Protein AF-A0A3B8VE23-F1 (afdb_monomer)

Sequence (200 aa):
SVEIATYDIPEVCICFNDKLYRANRATKMSIGDFDAFASPNLRPLAEIGLSIDVAEHVLKHKNKWDFHSTFNENIFILKLFPGLNPSHLQYLIDSPIQAILVEGFGAGNFPIKESYSIEHFFRSCIEKDKIVTMCSQAPFDAIDLGKYESGRLALDIGIISSKEMTVEASATKLMYLLSAHDNTQTVKDLYQTNLCGEIN

Mean predicted aligned error: 3.49 Å

pLDDT: mean 95.62, std 3.88, range [72.06, 98.81]

Radius of gyration: 18.5 Å; Cα contacts (8 Å, |Δi|>4): 343; chains: 1; bounding box: 45×28×56 Å

Nearest PDB structures (foldseek):
  2ocd-assembly1_D  TM=9.141E-01  e=1.286E-16  Vibrio cholerae
  1zq1-assembly1_B  TM=9.294E-01  e=7.184E-16  Pyrococcus abyssi
  6nxc-assembly1_B  TM=9.136E-01  e=5.568E-16  Escherichia coli K-12
  2p2n-assembly1_D  TM=9.269E-01  e=9.269E-16  Escherichia coli
  2him-assembly1_C  TM=9.214E-01  e=2.918E-15  Escherichia coli

Solvent-accessible surface area (backbone atoms only — not comparable to full-atom values): 11610 Å² total; per-residue (Å²): 104,77,70,68,68,72,49,98,65,77,63,71,64,43,72,56,76,53,31,30,31,52,40,47,45,47,48,79,78,42,96,80,53,76,75,18,63,45,38,69,76,47,80,59,40,25,43,57,66,101,58,73,51,70,40,89,84,57,67,75,79,69,98,68,89,84,86,82,91,67,65,37,79,43,58,44,79,45,73,68,59,94,84,56,58,48,76,78,49,52,67,56,57,80,39,84,48,45,33,37,43,30,30,20,49,64,47,32,35,63,57,77,56,79,90,47,29,41,56,65,62,53,46,50,27,42,76,63,67,29,47,43,33,36,26,38,70,51,77,58,66,58,40,44,37,78,78,43,72,50,11,40,51,36,49,75,62,62,41,41,67,46,38,49,34,40,71,67,35,49,52,53,49,48,19,39,38,59,54,76,43,90,50,64,66,60,39,58,54,54,67,68,47,69,87,84,72,42,47,136

Foldseek 3Di:
DVVVVPDPQPADWDDFLQFIARPQQKDQPDPDDSPRIDRAEDDTQWGHDPDIRGDPPRDDDDPDDDDDDFWAPLEEEAEDDPPPQLVVCVVNLPDSRQEYEYAAADLQADDCDDRRHNLVVLLSNVVSNHAYETAHPDLHFFRDLPPDPRSVSCVVSPYHGLTNTDPVSLVRLLGRLVVVDPDSVSSRVVSPDDDRNRHD

Secondary structure (DSSP, 8-state):
-TTGGGS---S-EEEETTEEEEGGG-EE--SSSTT-EE-TTS--SEEESSSEEE-TTPPPPPS-----------EEEEE--TT--GGGGHHHHHSS--EEEEEEBTTTB---SGGG--HHHHHHHHHTT-EEEEEESSSSS---TTSSHHHHHHHHHTPEE-TT--HHHHHHHHHHHHHH-S-HHHHHHHHTS-SSSS--

Structure (mmCIF, N/CA/C/O backbone):
data_AF-A0A3B8VE23-F1
#
_entry.id   AF-A0A3B8VE23-F1
#
loop_
_atom_site.group_PDB
_atom_site.id
_atom_site.type_symbol
_atom_site.label_atom_id
_atom_site.label_alt_id
_atom_site.label_comp_id
_atom_site.label_asym_id
_atom_site.label_entity_id
_atom_site.label_seq_id
_atom_site.pdbx_PDB_ins_code
_atom_site.Cartn_x
_atom_site.Cartn_y
_atom_site.Cartn_z
_atom_site.occupancy
_atom_site.B_iso_or_equiv
_atom_site.auth_seq_id
_atom_site.auth_comp_id
_atom_site.auth_asym_id
_atom_site.auth_atom_id
_atom_site.pdbx_PDB_model_num
ATOM 1 N N . SER A 1 1 ? 15.207 5.046 -21.327 1.00 72.06 1 SER A N 1
ATOM 2 C CA . SER A 1 1 ? 13.745 4.816 -21.376 1.00 72.06 1 SER A CA 1
ATOM 3 C C . SER A 1 1 ? 13.231 4.466 -22.773 1.00 72.06 1 SER A C 1
ATOM 5 O O . SER A 1 1 ? 12.428 3.553 -22.864 1.00 72.06 1 SER A O 1
ATOM 7 N N . VAL A 1 2 ? 13.656 5.137 -23.856 1.00 84.69 2 VAL A N 1
ATOM 8 C CA . VAL A 1 2 ? 13.115 4.865 -25.211 1.00 84.69 2 VAL A CA 1
ATOM 9 C C . VAL A 1 2 ? 13.395 3.436 -25.690 1.00 84.69 2 VAL A C 1
ATOM 11 O O . VAL A 1 2 ? 12.484 2.786 -26.181 1.00 84.69 2 VAL A O 1
ATOM 14 N N . GLU A 1 3 ? 14.612 2.922 -25.496 1.00 89.88 3 GLU A N 1
ATOM 15 C CA . GLU A 1 3 ? 14.958 1.553 -25.906 1.00 89.88 3 GLU A CA 1
ATOM 16 C C . GLU A 1 3 ? 14.174 0.491 -25.123 1.00 89.88 3 GLU A C 1
ATOM 18 O O . GLU A 1 3 ? 13.519 -0.352 -25.727 1.00 89.88 3 GLU A O 1
ATOM 23 N N . ILE A 1 4 ? 14.155 0.571 -23.786 1.00 91.25 4 ILE A N 1
ATOM 24 C CA . ILE A 1 4 ? 13.424 -0.392 -22.945 1.00 91.25 4 ILE A CA 1
ATOM 25 C C . ILE A 1 4 ? 11.912 -0.404 -23.231 1.00 91.25 4 ILE A C 1
ATOM 27 O O . ILE A 1 4 ? 11.279 -1.443 -23.104 1.00 91.25 4 ILE A O 1
ATOM 31 N N . ALA A 1 5 ? 11.330 0.709 -23.693 1.00 92.19 5 ALA A N 1
ATOM 32 C CA . ALA A 1 5 ? 9.921 0.768 -24.093 1.00 92.19 5 ALA A CA 1
ATOM 33 C C . ALA A 1 5 ? 9.601 -0.050 -25.362 1.00 92.19 5 ALA A C 1
ATOM 35 O O . ALA A 1 5 ? 8.430 -0.259 -25.667 1.00 92.19 5 ALA A O 1
ATOM 36 N N . THR A 1 6 ? 10.618 -0.500 -26.106 1.00 92.94 6 THR A N 1
ATOM 37 C CA . THR A 1 6 ? 10.450 -1.397 -27.264 1.00 92.94 6 THR A CA 1
ATOM 38 C C . THR A 1 6 ? 10.440 -2.880 -26.884 1.00 92.94 6 THR A C 1
ATOM 40 O O . THR A 1 6 ? 10.115 -3.717 -27.724 1.00 92.94 6 THR A O 1
ATOM 43 N N . TYR A 1 7 ? 10.775 -3.212 -25.632 1.00 93.25 7 TYR A N 1
ATOM 44 C CA . TYR A 1 7 ? 10.725 -4.577 -25.115 1.00 93.25 7 TYR A CA 1
ATOM 45 C C . TYR A 1 7 ? 9.291 -4.955 -24.744 1.00 93.25 7 TYR A C 1
ATOM 47 O O . TYR A 1 7 ? 8.481 -4.108 -24.368 1.00 93.25 7 TYR A O 1
ATOM 55 N N . ASP A 1 8 ? 8.990 -6.252 -24.808 1.00 92.94 8 ASP A N 1
ATOM 56 C CA . ASP A 1 8 ? 7.662 -6.790 -24.511 1.00 92.94 8 ASP A CA 1
ATOM 57 C C . ASP A 1 8 ? 7.409 -6.899 -22.993 1.00 92.94 8 ASP A C 1
ATOM 59 O O . ASP A 1 8 ? 7.325 -7.988 -22.428 1.00 92.94 8 ASP A O 1
ATOM 63 N N . ILE A 1 9 ? 7.352 -5.748 -22.313 1.00 95.88 9 ILE A N 1
ATOM 64 C CA . ILE A 1 9 ? 7.100 -5.628 -20.869 1.00 95.88 9 ILE A CA 1
ATOM 65 C C . ILE A 1 9 ? 5.717 -4.983 -20.672 1.00 95.88 9 ILE A C 1
ATOM 67 O O . ILE A 1 9 ? 5.603 -3.755 -20.708 1.00 95.88 9 ILE A O 1
ATOM 71 N N . PRO A 1 10 ? 4.644 -5.773 -20.466 1.00 95.00 10 PRO A N 1
ATOM 72 C CA . PRO A 1 10 ? 3.267 -5.275 -20.432 1.00 95.00 10 PRO A CA 1
ATOM 73 C C . PRO A 1 10 ? 2.876 -4.710 -19.059 1.00 95.00 10 PRO A C 1
ATOM 75 O O . PRO A 1 10 ? 1.847 -5.069 -18.483 1.00 95.00 10 PRO A O 1
ATOM 78 N N . GLU A 1 11 ? 3.710 -3.830 -18.509 1.00 96.00 11 GLU A N 1
ATOM 79 C CA . GLU A 1 11 ? 3.565 -3.294 -17.158 1.00 96.00 11 GLU A CA 1
ATOM 80 C C . GLU A 1 11 ? 3.813 -1.786 -17.095 1.00 96.00 11 GLU A C 1
ATOM 82 O O . GLU A 1 11 ? 4.605 -1.225 -17.852 1.00 96.00 11 GLU A O 1
ATOM 87 N N . VAL A 1 12 ? 3.194 -1.125 -16.114 1.00 96.75 12 VAL A N 1
ATOM 88 C CA . VAL A 1 12 ? 3.578 0.243 -15.753 1.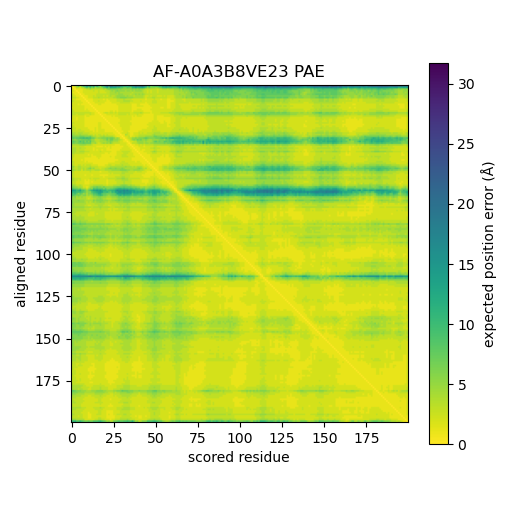00 96.75 12 VAL A CA 1
ATOM 89 C C . VAL A 1 12 ? 4.882 0.179 -14.964 1.00 96.75 12 VAL A C 1
ATOM 91 O O . VAL A 1 12 ? 4.950 -0.436 -13.896 1.00 96.75 12 VAL A O 1
ATOM 94 N N . CYS A 1 13 ? 5.916 0.827 -15.492 1.00 97.81 13 CYS A N 1
ATOM 95 C CA . CYS A 1 13 ? 7.267 0.749 -14.955 1.00 97.81 13 CYS A CA 1
ATOM 96 C C . CYS A 1 13 ? 7.844 2.130 -14.639 1.00 97.81 13 CYS A C 1
ATOM 98 O O . CYS A 1 13 ? 7.494 3.130 -15.266 1.00 97.81 13 CYS A O 1
ATOM 100 N N . ILE A 1 14 ? 8.796 2.162 -13.709 1.00 97.75 14 ILE A N 1
ATOM 101 C CA . ILE A 1 14 ? 9.671 3.311 -13.463 1.00 97.75 14 ILE A CA 1
ATOM 102 C C . ILE A 1 14 ? 11.070 2.937 -13.951 1.00 97.75 14 ILE A C 1
ATOM 104 O O . ILE A 1 14 ? 11.682 2.008 -13.433 1.00 97.75 14 ILE A O 1
ATOM 108 N N . CYS A 1 15 ? 11.575 3.651 -14.958 1.00 96.88 15 CYS A N 1
ATOM 109 C CA . CYS A 1 15 ? 12.947 3.508 -15.445 1.00 96.88 15 CYS A CA 1
ATOM 110 C C . CYS A 1 15 ? 13.811 4.601 -14.810 1.00 96.88 15 CYS A C 1
ATOM 112 O O . CYS A 1 15 ? 13.580 5.785 -15.066 1.00 96.88 15 CYS A O 1
ATOM 114 N N . PHE A 1 16 ? 14.776 4.215 -13.978 1.00 95.88 16 PHE A N 1
ATOM 115 C CA . PHE A 1 16 ? 15.653 5.149 -13.275 1.00 95.88 16 PHE A CA 1
ATOM 116 C C . PHE A 1 16 ? 16.998 4.491 -12.967 1.00 95.88 16 PHE A C 1
ATOM 118 O O . PHE A 1 16 ? 17.013 3.352 -12.511 1.00 95.88 16 PHE A O 1
ATOM 125 N N . ASN A 1 17 ? 18.100 5.216 -13.192 1.00 94.00 17 ASN A N 1
ATOM 126 C CA . ASN A 1 17 ? 19.465 4.791 -12.852 1.00 94.00 17 ASN A CA 1
ATOM 127 C C . ASN A 1 17 ? 19.781 3.343 -13.261 1.00 94.00 17 ASN A C 1
ATOM 129 O O . ASN A 1 17 ? 20.004 2.479 -12.416 1.00 94.00 17 ASN A O 1
ATOM 133 N N . ASP A 1 18 ? 19.710 3.086 -14.568 1.00 95.12 18 ASP A N 1
ATOM 134 C CA . ASP A 1 18 ? 20.022 1.793 -15.189 1.00 95.12 18 ASP A CA 1
ATOM 135 C C . ASP A 1 18 ? 19.159 0.608 -14.723 1.00 95.12 18 ASP A C 1
ATOM 137 O O . ASP A 1 18 ? 19.462 -0.549 -14.997 1.00 95.12 18 ASP A O 1
ATOM 141 N N . LYS A 1 19 ? 18.031 0.877 -14.059 1.00 96.69 19 LYS A N 1
ATOM 142 C CA . LYS A 1 19 ? 17.080 -0.141 -13.605 1.00 96.69 19 LYS A CA 1
ATOM 143 C C . LYS A 1 19 ? 15.674 0.169 -14.103 1.00 96.69 19 LYS A C 1
ATOM 145 O O . LYS A 1 19 ? 15.266 1.329 -14.239 1.00 96.69 19 LYS A O 1
ATOM 150 N N . LEU A 1 20 ? 14.912 -0.887 -14.354 1.00 97.88 20 LEU A N 1
ATOM 151 C CA . LEU A 1 20 ? 13.476 -0.832 -14.599 1.00 97.88 20 LEU A CA 1
ATOM 152 C C . LEU A 1 20 ? 12.754 -1.467 -13.413 1.00 97.88 20 LEU A C 1
ATOM 154 O O . LEU A 1 20 ? 12.930 -2.649 -13.137 1.00 97.88 20 LEU A O 1
ATOM 158 N N . TYR A 1 21 ? 11.922 -0.705 -12.718 1.00 98.25 21 TYR A N 1
ATOM 159 C CA . TYR A 1 21 ? 11.148 -1.177 -11.574 1.00 98.25 21 TYR A CA 1
ATOM 160 C C . TYR A 1 21 ? 9.677 -1.343 -11.940 1.00 98.25 21 TYR A C 1
ATOM 162 O O . TYR A 1 21 ? 9.121 -0.512 -12.663 1.00 98.25 21 TYR A O 1
ATOM 170 N N . ARG A 1 22 ? 9.016 -2.357 -11.368 1.00 98.44 22 ARG A N 1
ATOM 171 C CA . ARG A 1 22 ? 7.550 -2.418 -11.347 1.00 98.44 22 ARG A CA 1
ATOM 172 C C . ARG A 1 22 ? 7.035 -1.217 -10.551 1.00 98.44 22 ARG A C 1
ATOM 174 O O . ARG A 1 22 ? 7.399 -1.059 -9.387 1.00 98.44 22 ARG A O 1
ATOM 181 N N . ALA A 1 23 ? 6.209 -0.367 -11.160 1.00 98.31 23 ALA A N 1
ATOM 182 C CA . ALA A 1 23 ? 5.883 0.936 -10.574 1.00 98.31 23 ALA A CA 1
ATOM 183 C C . ALA A 1 23 ? 5.194 0.826 -9.202 1.00 98.31 23 ALA A C 1
ATOM 185 O O . ALA A 1 23 ? 5.558 1.547 -8.281 1.00 98.31 23 ALA A O 1
ATOM 186 N N . ASN A 1 24 ? 4.272 -0.128 -9.030 1.00 98.44 24 ASN A N 1
ATOM 187 C CA . ASN A 1 24 ? 3.564 -0.371 -7.762 1.00 98.44 24 ASN A CA 1
ATOM 188 C C . ASN A 1 24 ? 4.396 -1.128 -6.700 1.00 98.44 24 ASN A C 1
ATOM 190 O O . ASN A 1 24 ? 3.854 -1.588 -5.699 1.00 98.44 24 ASN A O 1
ATOM 194 N N . ARG A 1 25 ? 5.704 -1.283 -6.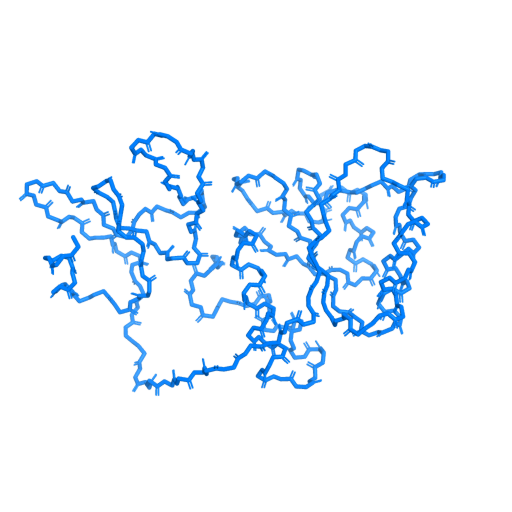916 1.00 98.38 25 ARG A N 1
ATOM 195 C CA . ARG A 1 25 ? 6.665 -1.801 -5.929 1.00 98.38 25 ARG A CA 1
ATOM 196 C C . ARG A 1 25 ? 7.771 -0.801 -5.613 1.00 98.38 25 ARG A C 1
ATOM 198 O O . ARG A 1 25 ? 8.595 -1.068 -4.743 1.00 98.38 25 ARG A O 1
ATOM 205 N N . ALA A 1 26 ? 7.802 0.322 -6.326 1.00 98.00 26 ALA A N 1
ATOM 206 C CA . ALA A 1 26 ? 8.867 1.298 -6.246 1.00 98.00 26 ALA A CA 1
ATOM 207 C C . ALA A 1 26 ? 8.492 2.480 -5.345 1.00 98.00 26 ALA A C 1
ATOM 209 O O . ALA A 1 26 ? 7.355 2.945 -5.340 1.00 98.00 26 ALA A O 1
ATOM 210 N N . THR A 1 27 ? 9.482 3.005 -4.632 1.00 97.56 27 THR A N 1
ATOM 211 C CA . THR A 1 27 ? 9.375 4.223 -3.823 1.00 97.56 27 THR A CA 1
ATOM 212 C C . THR A 1 27 ? 10.647 5.058 -3.970 1.00 97.56 27 THR A C 1
ATOM 214 O O . THR A 1 27 ? 11.718 4.538 -4.306 1.00 97.56 27 THR A O 1
ATOM 217 N N . LYS A 1 28 ? 10.536 6.371 -3.756 1.00 96.75 28 LYS A N 1
ATOM 218 C CA . LYS A 1 28 ? 11.680 7.283 -3.798 1.00 96.75 28 LYS A CA 1
ATOM 219 C C . LYS A 1 28 ? 12.362 7.310 -2.428 1.00 96.75 28 LYS A C 1
ATOM 221 O O . LYS A 1 28 ? 11.820 7.853 -1.473 1.00 96.75 28 LYS A O 1
ATOM 226 N N . MET A 1 29 ? 13.568 6.760 -2.362 1.00 95.31 29 MET A N 1
ATOM 227 C CA . MET A 1 29 ? 14.368 6.610 -1.143 1.00 95.31 29 MET A CA 1
ATOM 228 C C . MET A 1 29 ? 15.373 7.743 -0.916 1.00 95.31 29 MET A C 1
ATOM 230 O O . MET A 1 29 ? 15.779 7.968 0.221 1.00 95.31 29 MET A O 1
ATOM 234 N N . SER A 1 30 ? 15.780 8.463 -1.966 1.00 94.50 30 SER A N 1
ATOM 235 C CA . SER A 1 30 ? 16.731 9.575 -1.848 1.00 94.50 30 SER A CA 1
ATOM 236 C C . SER A 1 30 ? 16.273 10.804 -2.626 1.00 94.50 30 SER A C 1
ATOM 238 O O . SER A 1 30 ? 15.654 10.710 -3.688 1.00 94.50 30 SER A O 1
ATOM 240 N N . ILE A 1 31 ? 16.572 11.987 -2.081 1.00 91.75 31 ILE A N 1
ATOM 241 C CA . ILE A 1 31 ? 16.278 13.279 -2.716 1.00 91.75 31 ILE A CA 1
ATOM 242 C C . ILE A 1 31 ? 17.394 13.755 -3.653 1.00 91.75 31 ILE A C 1
ATOM 244 O O . ILE A 1 31 ? 17.134 14.639 -4.468 1.00 91.75 31 ILE A O 1
ATOM 248 N N . GLY A 1 32 ? 18.604 13.195 -3.540 1.00 86.69 32 GLY A N 1
ATOM 249 C CA . GLY A 1 32 ? 19.795 13.690 -4.240 1.00 86.69 32 GLY A CA 1
ATOM 250 C C . GLY A 1 32 ? 20.686 12.623 -4.874 1.00 86.69 32 GLY A C 1
ATOM 251 O O . GLY A 1 32 ? 21.500 12.973 -5.725 1.00 86.69 32 GLY A O 1
ATOM 252 N N . ASP A 1 33 ? 20.536 11.349 -4.508 1.00 91.00 33 ASP A N 1
ATOM 253 C CA . ASP A 1 33 ? 21.367 10.285 -5.077 1.00 91.00 33 ASP A CA 1
ATOM 254 C C . ASP A 1 33 ? 20.883 9.865 -6.464 1.00 91.00 33 ASP A C 1
ATOM 256 O O . ASP A 1 33 ? 19.692 9.910 -6.773 1.00 91.00 33 ASP A O 1
ATOM 260 N N . PHE A 1 34 ? 21.811 9.380 -7.289 1.00 86.00 34 PHE A N 1
ATOM 261 C CA . PHE A 1 34 ? 21.460 8.773 -8.570 1.00 86.00 34 PHE A CA 1
ATOM 262 C C . PHE A 1 34 ? 20.614 7.506 -8.386 1.00 86.00 34 PHE A C 1
ATOM 264 O O . PHE A 1 34 ? 19.721 7.273 -9.186 1.00 86.00 34 PHE A O 1
ATOM 271 N N . ASP A 1 35 ? 20.781 6.746 -7.297 1.00 88.88 35 ASP A N 1
ATOM 272 C CA . ASP A 1 35 ? 19.908 5.607 -6.958 1.00 88.88 35 ASP A CA 1
ATOM 273 C C . ASP A 1 35 ? 18.692 6.063 -6.122 1.00 88.88 35 ASP A C 1
ATOM 275 O O . ASP A 1 35 ? 18.429 5.573 -5.026 1.00 88.88 35 ASP A O 1
ATOM 279 N N . ALA A 1 36 ? 17.965 7.075 -6.616 1.00 94.00 36 ALA A N 1
ATOM 280 C CA . ALA A 1 36 ? 16.877 7.719 -5.872 1.00 94.00 36 ALA A CA 1
ATOM 281 C C . ALA A 1 36 ? 15.640 6.838 -5.674 1.00 94.00 36 ALA A C 1
ATOM 283 O O . ALA A 1 36 ? 14.882 7.077 -4.736 1.00 94.00 36 ALA A O 1
ATOM 284 N N . PHE A 1 37 ? 15.404 5.865 -6.553 1.00 96.94 37 PHE A N 1
ATOM 285 C CA . PHE A 1 37 ? 14.270 4.946 -6.475 1.00 96.94 37 PHE A CA 1
ATOM 286 C C . PHE A 1 37 ? 14.744 3.550 -6.094 1.00 96.94 37 PHE A C 1
ATOM 288 O O . PHE A 1 37 ? 15.735 3.065 -6.635 1.00 96.94 37 PHE A O 1
ATOM 295 N N . ALA A 1 38 ? 13.990 2.891 -5.219 1.00 96.25 38 ALA A N 1
ATOM 296 C CA . ALA A 1 38 ? 14.199 1.499 -4.851 1.00 96.25 38 ALA A CA 1
ATOM 297 C C . ALA A 1 38 ? 12.893 0.713 -4.962 1.00 96.25 38 ALA A C 1
ATOM 299 O O . ALA A 1 38 ? 11.809 1.291 -4.930 1.00 96.25 38 ALA A O 1
ATOM 300 N N . SER A 1 39 ? 13.012 -0.611 -5.034 1.00 97.50 39 SER A N 1
ATOM 301 C CA . SER A 1 39 ? 11.895 -1.553 -4.956 1.00 97.50 39 SER A CA 1
ATOM 302 C C . SER A 1 39 ? 12.184 -2.561 -3.839 1.00 97.50 39 SER A C 1
ATOM 304 O O . SER A 1 39 ? 12.783 -3.605 -4.095 1.00 97.50 39 SER A O 1
ATOM 306 N N . PRO A 1 40 ? 11.854 -2.230 -2.576 1.00 95.69 40 PRO A N 1
ATOM 307 C CA . PRO A 1 40 ? 12.339 -2.975 -1.411 1.00 95.69 40 PRO A CA 1
ATOM 308 C C . PRO A 1 40 ? 11.964 -4.462 -1.402 1.00 95.69 40 PRO A C 1
ATOM 310 O O . PRO A 1 40 ? 12.768 -5.300 -1.007 1.00 95.69 40 PRO A O 1
ATOM 313 N N . ASN A 1 41 ? 10.758 -4.791 -1.877 1.00 97.06 41 ASN A N 1
ATOM 314 C CA . ASN A 1 41 ? 10.170 -6.131 -1.764 1.00 97.06 41 ASN A CA 1
ATOM 315 C C . ASN A 1 41 ? 10.035 -6.863 -3.113 1.00 97.06 41 ASN A C 1
ATOM 317 O O . ASN A 1 41 ? 9.378 -7.901 -3.199 1.00 97.06 41 ASN A O 1
ATOM 321 N N . LEU A 1 42 ? 10.641 -6.325 -4.178 1.00 97.62 42 LEU A N 1
ATOM 322 C CA . LEU A 1 42 ? 10.702 -6.962 -5.494 1.00 97.62 42 LEU A CA 1
ATOM 323 C C . LEU A 1 42 ? 11.966 -6.523 -6.243 1.00 97.62 42 LEU A C 1
ATOM 325 O O . LEU A 1 42 ? 12.218 -5.332 -6.397 1.00 97.62 42 LEU A O 1
ATOM 329 N N . ARG A 1 43 ? 12.727 -7.479 -6.781 1.00 97.38 43 ARG A N 1
ATOM 330 C CA . ARG A 1 43 ? 13.867 -7.191 -7.673 1.00 97.38 43 ARG A CA 1
ATOM 331 C C . ARG A 1 43 ? 13.428 -6.409 -8.930 1.00 97.38 43 ARG A C 1
ATOM 333 O O . ARG A 1 43 ? 12.300 -6.611 -9.393 1.00 97.38 43 ARG A O 1
ATOM 340 N N . PRO A 1 44 ? 14.301 -5.561 -9.510 1.00 97.75 44 PRO A N 1
ATOM 341 C CA . PRO A 1 44 ? 14.028 -4.877 -10.776 1.00 97.75 44 PRO A CA 1
ATOM 342 C C . PRO A 1 44 ? 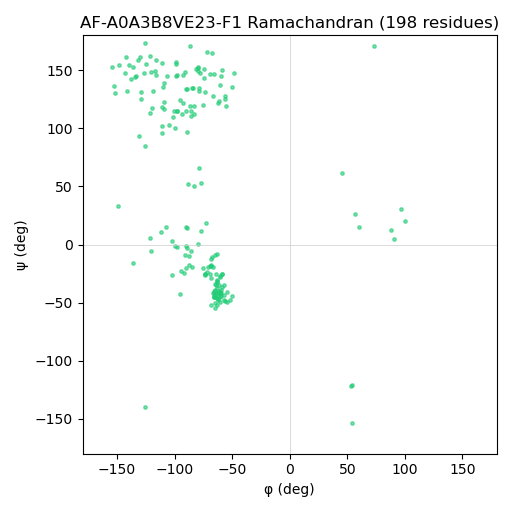13.511 -5.829 -11.867 1.00 97.75 44 PRO A C 1
ATOM 344 O O . PRO A 1 44 ? 13.879 -7.003 -11.915 1.00 97.75 44 PRO A O 1
ATOM 347 N N . LEU A 1 45 ? 12.645 -5.315 -12.739 1.00 98.19 45 LEU A N 1
ATOM 348 C CA . LEU A 1 45 ? 12.156 -5.996 -13.940 1.00 98.19 45 LEU A CA 1
ATOM 349 C C . LEU A 1 45 ? 13.218 -6.055 -15.039 1.00 98.19 45 LEU A C 1
ATOM 351 O O . LEU A 1 45 ? 13.165 -6.956 -15.866 1.00 98.19 45 LEU A O 1
ATOM 355 N N . ALA A 1 46 ? 14.159 -5.111 -15.057 1.00 97.69 46 ALA A N 1
ATOM 356 C CA . ALA A 1 46 ? 15.321 -5.164 -15.933 1.00 97.69 46 ALA A CA 1
ATOM 357 C C . ALA A 1 46 ? 16.500 -4.370 -15.358 1.00 97.69 46 ALA A C 1
ATOM 359 O O . ALA A 1 46 ? 16.295 -3.381 -14.645 1.00 97.69 46 ALA A O 1
ATOM 360 N N . GLU A 1 47 ? 17.709 -4.779 -15.727 1.00 96.44 47 GLU A N 1
ATOM 361 C CA . GLU A 1 47 ? 18.945 -4.003 -15.576 1.00 96.44 47 GLU A CA 1
ATOM 362 C C . GLU A 1 47 ? 19.430 -3.569 -16.969 1.00 96.44 47 GLU A C 1
ATOM 364 O O . GLU A 1 47 ? 19.372 -4.339 -17.930 1.00 96.44 47 GLU A O 1
ATOM 369 N N . ILE A 1 48 ? 19.834 -2.306 -17.099 1.00 94.75 48 ILE A N 1
ATOM 370 C CA . ILE A 1 48 ? 20.167 -1.650 -18.367 1.00 94.75 48 ILE A CA 1
ATOM 371 C C . ILE A 1 48 ? 21.677 -1.403 -18.387 1.00 94.75 48 ILE A C 1
ATOM 373 O O . ILE A 1 48 ? 22.169 -0.474 -17.756 1.00 94.75 48 ILE A O 1
ATOM 377 N N . GLY A 1 49 ? 22.415 -2.234 -19.117 1.00 91.56 49 GLY A N 1
ATOM 378 C CA . GLY A 1 49 ? 23.855 -2.091 -19.321 1.00 91.56 49 GLY A CA 1
ATOM 379 C C . GLY A 1 49 ? 24.220 -2.073 -20.804 1.00 91.56 49 GLY A C 1
ATOM 380 O O . GLY A 1 49 ? 23.520 -1.486 -21.625 1.00 91.56 49 GLY A O 1
ATOM 381 N N . LEU A 1 50 ? 25.324 -2.741 -21.162 1.00 90.62 50 LEU A N 1
ATOM 382 C CA . LEU A 1 50 ? 25.657 -3.015 -22.570 1.00 90.62 50 LEU A CA 1
ATOM 383 C C . LEU A 1 50 ? 24.602 -3.910 -23.242 1.00 90.62 50 LEU A C 1
ATOM 385 O O . LEU A 1 50 ? 24.356 -3.785 -24.438 1.00 90.62 50 LEU A O 1
ATOM 389 N N . SER A 1 51 ? 24.002 -4.807 -22.459 1.00 92.25 51 SER A N 1
ATOM 390 C CA . SER A 1 51 ? 22.785 -5.552 -22.771 1.00 92.25 51 SER A CA 1
ATOM 391 C C . SER A 1 51 ? 21.683 -5.161 -21.787 1.00 92.25 51 SER A C 1
ATOM 393 O O . SER A 1 51 ? 21.958 -4.657 -20.696 1.00 92.25 51 SER A O 1
ATOM 395 N N . ILE A 1 52 ? 20.432 -5.389 -22.183 1.00 95.44 52 ILE A N 1
ATOM 396 C CA . ILE A 1 52 ? 19.271 -5.246 -21.306 1.00 95.44 52 ILE A CA 1
ATOM 397 C C . ILE A 1 52 ? 18.874 -6.639 -20.833 1.00 95.44 52 ILE A C 1
ATOM 399 O O . ILE A 1 52 ? 18.422 -7.468 -21.627 1.00 95.44 52 ILE A O 1
ATOM 403 N N . ASP A 1 53 ? 19.002 -6.866 -19.532 1.00 96.00 53 ASP A N 1
ATOM 404 C CA . ASP A 1 53 ? 18.688 -8.145 -18.910 1.00 96.00 53 ASP A CA 1
ATOM 405 C C . ASP A 1 53 ? 17.302 -8.060 -18.267 1.00 96.00 53 ASP A C 1
ATOM 407 O O . ASP A 1 53 ? 17.128 -7.484 -17.191 1.00 96.00 53 ASP A O 1
ATOM 411 N N . VAL A 1 54 ? 16.293 -8.602 -18.955 1.00 97.25 54 VAL A N 1
ATOM 412 C CA . VAL A 1 54 ? 14.898 -8.612 -18.488 1.00 97.25 54 VAL A CA 1
ATOM 413 C C . VAL A 1 54 ? 14.655 -9.805 -17.568 1.00 97.25 54 VAL A C 1
ATOM 415 O O . VAL A 1 54 ? 15.040 -10.936 -17.859 1.00 97.25 54 VAL A O 1
ATOM 418 N N . ALA A 1 55 ? 13.992 -9.559 -16.446 1.00 96.75 55 ALA A N 1
ATOM 419 C CA . ALA A 1 55 ? 13.728 -10.563 -15.438 1.00 96.75 55 ALA A CA 1
ATOM 420 C C . ALA A 1 55 ? 12.539 -11.475 -15.789 1.00 96.75 55 ALA A C 1
ATOM 422 O O . ALA A 1 55 ? 11.544 -11.050 -16.369 1.00 96.75 55 ALA A O 1
ATOM 423 N N . GLU A 1 56 ? 12.598 -12.728 -15.335 1.00 95.94 56 GLU A N 1
ATOM 424 C CA . GLU A 1 56 ? 11.558 -13.738 -15.590 1.00 95.94 56 GLU A CA 1
ATOM 425 C C . GLU A 1 56 ? 10.219 -13.452 -14.885 1.00 95.94 56 GLU A C 1
ATOM 427 O O . GLU A 1 56 ? 9.188 -14.011 -15.253 1.00 95.94 56 GLU A O 1
ATOM 432 N N . HIS A 1 57 ? 10.217 -12.585 -13.866 1.00 95.75 57 HIS A N 1
ATOM 433 C CA . HIS A 1 57 ? 9.034 -12.244 -13.066 1.00 95.75 57 HIS A CA 1
ATOM 434 C C . HIS A 1 57 ? 8.219 -11.063 -13.624 1.00 95.75 57 HIS A C 1
ATOM 436 O O . HIS A 1 57 ? 7.360 -10.520 -12.915 1.00 95.75 57 HIS A O 1
ATOM 442 N N . VAL A 1 58 ? 8.475 -10.667 -14.876 1.00 97.12 58 VAL A N 1
ATOM 443 C CA . VAL A 1 58 ? 7.595 -9.772 -15.642 1.00 97.12 58 VAL A CA 1
ATOM 444 C C . VAL A 1 58 ? 6.213 -10.419 -15.791 1.00 97.12 58 VAL A C 1
ATOM 446 O O . VAL A 1 58 ? 6.079 -11.624 -16.023 1.00 97.12 58 VAL A O 1
ATOM 449 N N . LEU A 1 59 ? 5.158 -9.626 -15.611 1.00 95.56 59 LEU A N 1
ATOM 450 C CA . LEU A 1 59 ? 3.785 -10.092 -15.750 1.00 95.56 59 LEU A CA 1
ATOM 451 C C . LEU A 1 59 ? 3.494 -10.483 -17.197 1.00 95.56 59 LEU A C 1
ATOM 453 O O . LEU A 1 59 ? 3.964 -9.872 -18.152 1.00 95.56 59 LEU A O 1
ATOM 457 N N . LYS A 1 60 ? 2.646 -11.496 -17.357 1.00 92.88 60 LYS A N 1
ATOM 458 C CA . LYS A 1 60 ? 2.150 -11.896 -18.673 1.00 92.88 60 LYS A CA 1
ATOM 459 C C . LYS A 1 60 ? 1.110 -10.898 -19.170 1.00 92.88 60 LYS A C 1
ATOM 461 O O . LYS A 1 60 ? 0.349 -10.340 -18.377 1.00 92.88 60 LYS A O 1
ATOM 466 N N . HIS A 1 61 ? 1.020 -10.762 -20.491 1.00 89.38 61 HIS A N 1
ATOM 467 C CA . HIS A 1 61 ? -0.063 -10.031 -21.144 1.00 89.38 61 HIS A CA 1
ATOM 468 C C . HIS A 1 61 ? -1.431 -10.483 -20.637 1.00 89.38 61 HIS A C 1
ATOM 470 O O . HIS A 1 61 ? -1.718 -11.679 -20.532 1.00 89.38 61 HIS A O 1
ATOM 476 N N . LYS A 1 62 ? -2.298 -9.509 -20.360 1.00 86.31 62 LYS A N 1
ATOM 477 C CA . LYS A 1 62 ? -3.721 -9.758 -20.142 1.00 86.31 62 LYS A CA 1
ATOM 478 C C . LYS A 1 62 ? -4.435 -9.652 -21.489 1.00 86.31 62 LYS A C 1
ATOM 480 O O . LYS A 1 62 ? -4.243 -8.692 -22.223 1.00 86.31 62 LYS A O 1
ATOM 485 N N . ASN A 1 63 ? -5.308 -10.613 -21.789 1.00 77.50 63 ASN A N 1
ATOM 486 C CA . ASN A 1 63 ? -6.033 -10.677 -23.069 1.00 77.50 63 ASN A CA 1
ATOM 487 C C . ASN A 1 63 ? -7.054 -9.541 -23.272 1.00 77.50 63 ASN A C 1
ATOM 489 O O . ASN A 1 63 ? -7.605 -9.395 -24.360 1.00 77.50 63 ASN A O 1
ATOM 493 N N . LYS A 1 64 ? -7.351 -8.768 -22.222 1.00 83.31 64 LYS A N 1
ATOM 494 C CA . LYS A 1 64 ? -8.309 -7.665 -22.244 1.00 83.31 64 LYS A CA 1
ATOM 495 C C . LYS A 1 64 ? -7.651 -6.427 -21.654 1.00 83.31 64 LYS A C 1
ATOM 497 O O . LYS A 1 64 ? -7.166 -6.468 -20.523 1.00 83.31 64 LYS A O 1
ATOM 502 N N . TRP A 1 65 ? -7.667 -5.347 -22.425 1.00 81.44 65 TRP A N 1
ATOM 503 C CA . TRP A 1 65 ? -7.323 -4.020 -21.942 1.00 81.44 65 TRP A CA 1
ATOM 504 C C . TRP A 1 65 ? -8.585 -3.339 -21.418 1.00 81.44 6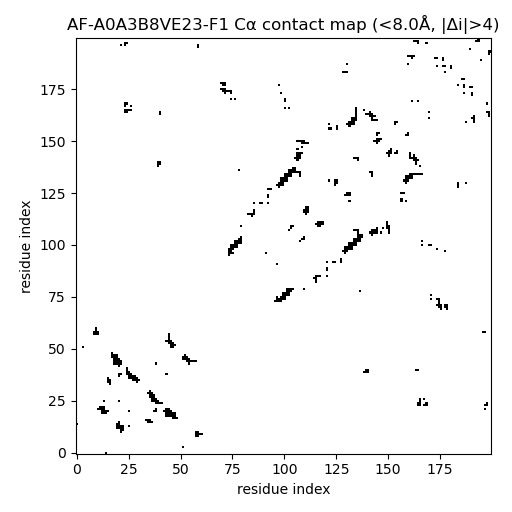5 TRP A C 1
ATOM 506 O O . TRP A 1 65 ? -9.637 -3.395 -22.058 1.00 81.44 65 TRP A O 1
ATOM 516 N N . ASP A 1 66 ? -8.474 -2.739 -20.241 1.00 85.56 66 ASP A N 1
ATOM 517 C CA . ASP A 1 66 ? -9.519 -1.930 -19.629 1.00 85.56 66 ASP A CA 1
ATOM 518 C C . ASP A 1 66 ? -8.861 -0.696 -19.012 1.00 85.56 66 ASP A C 1
ATOM 520 O O . ASP A 1 66 ? -7.740 -0.781 -18.497 1.00 85.56 66 ASP A O 1
ATOM 524 N N . PHE A 1 67 ? -9.529 0.449 -19.102 1.00 89.44 67 PHE A N 1
ATOM 525 C CA . PHE A 1 67 ? -8.993 1.726 -18.651 1.00 89.44 67 PHE A CA 1
ATOM 526 C C . PHE A 1 67 ? -9.907 2.333 -17.598 1.00 89.44 67 PHE A C 1
ATOM 528 O O . PHE A 1 67 ? -11.026 2.752 -17.887 1.00 89.44 67 PHE A O 1
ATOM 535 N N . HIS A 1 68 ? -9.389 2.415 -16.375 1.00 92.56 68 HIS A N 1
ATOM 536 C CA . HIS A 1 68 ? -10.065 3.044 -15.254 1.00 92.56 68 HIS A CA 1
ATOM 537 C C . HIS A 1 68 ? -9.495 4.447 -15.029 1.00 92.56 68 HIS A C 1
ATOM 539 O O . HIS A 1 68 ? -8.346 4.598 -14.616 1.00 92.56 68 HIS A O 1
ATOM 545 N N . SER A 1 69 ? -10.287 5.479 -15.322 1.00 93.75 69 SER A N 1
ATOM 546 C CA . SER A 1 69 ? -9.834 6.877 -15.318 1.00 93.75 69 SER A CA 1
ATOM 547 C C . SER A 1 69 ? -10.206 7.664 -14.063 1.00 93.75 69 SER A C 1
ATOM 549 O O . SER A 1 69 ? -9.902 8.853 -13.981 1.00 93.75 69 SER A O 1
ATOM 551 N N . THR A 1 70 ? -10.914 7.049 -13.119 1.00 96.12 70 THR A N 1
ATOM 552 C CA . THR A 1 70 ? -11.371 7.693 -11.884 1.00 96.12 70 THR A CA 1
ATOM 553 C C . THR A 1 70 ? -10.642 7.125 -10.674 1.00 96.12 70 THR A C 1
ATOM 555 O O . THR A 1 70 ? -10.116 6.015 -10.705 1.00 96.12 70 THR A O 1
ATOM 558 N N . PHE A 1 71 ? -10.591 7.918 -9.612 1.00 97.25 71 PHE A N 1
ATOM 559 C CA . PHE A 1 71 ? -10.046 7.533 -8.319 1.00 97.25 71 PHE A CA 1
ATOM 560 C C . PHE A 1 71 ? -10.896 8.174 -7.229 1.00 97.25 71 PHE A C 1
ATOM 562 O O . PHE A 1 71 ? -11.423 9.272 -7.415 1.00 97.25 71 PHE A O 1
ATOM 569 N N . ASN A 1 72 ? -11.019 7.494 -6.096 1.00 97.94 72 ASN A N 1
ATOM 570 C CA . ASN A 1 72 ? -11.660 8.041 -4.913 1.00 97.94 72 ASN A CA 1
ATOM 571 C C . ASN A 1 72 ? -10.603 8.696 -4.015 1.00 97.94 72 ASN A C 1
ATOM 573 O O . ASN A 1 72 ? -9.653 8.042 -3.589 1.00 97.94 72 ASN A O 1
ATOM 577 N N . GLU A 1 73 ? -10.765 9.986 -3.735 1.00 97.12 73 GLU A N 1
ATOM 578 C CA . GLU A 1 73 ? -9.827 10.780 -2.931 1.00 97.12 73 GLU A CA 1
ATOM 579 C C . GLU A 1 73 ? -10.129 10.766 -1.424 1.00 97.12 73 GLU A C 1
ATOM 581 O O . GLU A 1 73 ? -9.352 11.311 -0.643 1.00 97.12 73 GLU A O 1
ATOM 586 N N . ASN A 1 74 ? -11.211 10.108 -0.988 1.00 98.31 74 ASN A N 1
ATOM 587 C CA . ASN A 1 74 ? -11.612 10.011 0.418 1.00 98.31 74 ASN A CA 1
ATOM 588 C C . ASN A 1 74 ? -10.761 8.987 1.189 1.00 98.31 74 ASN A C 1
ATOM 590 O O . ASN A 1 74 ? -11.282 8.078 1.841 1.00 98.31 74 ASN A O 1
ATOM 594 N N . ILE A 1 75 ? -9.441 9.130 1.121 1.00 98.25 75 ILE A N 1
ATOM 595 C CA . ILE A 1 75 ? -8.474 8.313 1.847 1.00 98.25 75 ILE A CA 1
ATOM 596 C C . ILE A 1 75 ? -7.615 9.182 2.767 1.00 98.25 75 ILE A C 1
ATOM 598 O O . ILE A 1 75 ? -7.324 10.337 2.466 1.00 98.25 75 ILE A O 1
ATOM 602 N N . PHE A 1 76 ? -7.188 8.624 3.896 1.00 98.56 76 PHE A N 1
ATOM 603 C CA . PHE A 1 76 ? -6.291 9.297 4.832 1.00 98.56 76 PHE A CA 1
ATOM 604 C C . PHE A 1 76 ? -5.108 8.397 5.181 1.00 98.56 76 PHE A C 1
ATOM 606 O O . PHE A 1 76 ? -5.297 7.234 5.533 1.00 98.56 76 PHE A O 1
ATOM 613 N N . ILE A 1 77 ? -3.887 8.929 5.112 1.00 98.62 77 ILE A N 1
ATOM 614 C CA . ILE A 1 77 ? -2.680 8.205 5.525 1.00 98.62 77 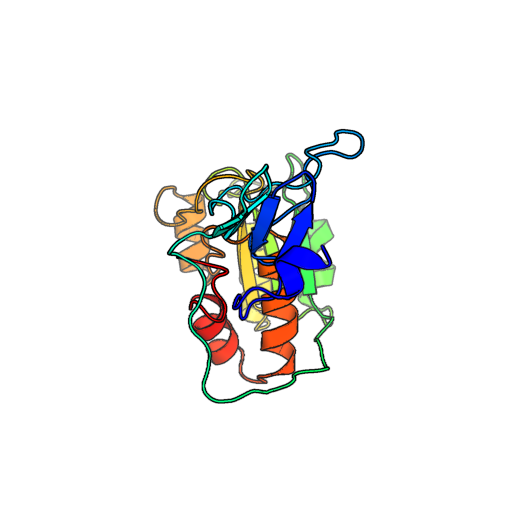ILE A CA 1
ATOM 615 C C . ILE A 1 77 ? -2.319 8.649 6.942 1.00 98.62 77 ILE A C 1
ATOM 617 O O . ILE A 1 77 ? -1.995 9.812 7.179 1.00 98.62 77 ILE A O 1
ATOM 621 N N . LEU A 1 78 ? -2.392 7.718 7.891 1.00 98.44 78 LEU A N 1
ATOM 622 C CA . LEU A 1 78 ? -2.081 7.941 9.295 1.00 98.44 78 LEU A CA 1
ATOM 623 C C . LEU A 1 78 ? -0.725 7.331 9.641 1.00 98.44 78 LEU A C 1
ATOM 625 O O . LEU A 1 78 ? -0.609 6.130 9.886 1.00 98.44 78 LEU A O 1
ATOM 629 N N . LYS A 1 79 ? 0.295 8.178 9.747 1.00 98.19 79 LYS A N 1
ATOM 630 C CA . LYS A 1 79 ? 1.602 7.763 10.251 1.00 98.19 79 LYS A CA 1
ATOM 631 C C . LYS A 1 79 ? 1.636 7.779 11.773 1.00 98.19 79 LYS A C 1
ATOM 633 O O . LYS A 1 79 ? 1.462 8.832 12.386 1.00 98.19 79 LYS A O 1
ATOM 638 N N . LEU A 1 80 ? 1.875 6.624 12.392 1.00 97.38 80 LEU A N 1
ATOM 639 C CA . LEU A 1 80 ? 2.015 6.548 13.846 1.00 97.38 80 LEU A CA 1
ATOM 640 C C . LEU A 1 80 ? 3.363 7.122 14.297 1.00 97.38 80 LEU A C 1
ATOM 642 O O . LEU A 1 80 ? 4.393 6.932 13.659 1.00 97.38 80 LEU A O 1
ATOM 646 N N . PHE A 1 81 ? 3.383 7.800 15.436 1.00 96.44 81 PHE A N 1
ATOM 647 C CA . PHE A 1 81 ? 4.618 8.251 16.072 1.00 96.44 81 PHE A CA 1
ATOM 648 C C . PHE A 1 81 ? 4.443 8.257 17.596 1.00 96.44 81 PHE A C 1
ATOM 650 O O . PHE A 1 81 ? 3.312 8.365 18.084 1.00 96.44 81 PHE A O 1
ATOM 657 N N . PRO A 1 82 ? 5.532 8.122 18.375 1.00 93.75 82 PRO A N 1
ATOM 658 C CA . PRO A 1 82 ? 5.455 8.220 19.827 1.00 93.75 82 PRO A CA 1
ATOM 659 C C . PRO A 1 82 ? 4.847 9.558 20.269 1.00 93.75 82 PRO A C 1
ATOM 661 O O . PRO A 1 82 ? 5.333 10.619 19.887 1.00 93.75 82 PRO A O 1
ATOM 664 N N . GLY A 1 83 ? 3.788 9.506 21.080 1.00 91.69 83 GLY A N 1
ATOM 665 C CA . GLY A 1 83 ? 3.086 10.697 21.571 1.00 91.69 83 GLY A CA 1
ATOM 666 C C . GLY A 1 83 ? 1.917 11.175 20.703 1.00 91.69 83 GLY A C 1
ATOM 667 O O . GLY A 1 83 ? 1.318 12.197 21.031 1.00 91.69 83 GLY A O 1
ATOM 668 N N . LEU A 1 84 ? 1.552 10.451 19.635 1.00 94.38 84 LEU A N 1
ATOM 669 C CA . LEU A 1 84 ? 0.293 10.693 18.925 1.00 94.38 84 LEU A CA 1
ATOM 670 C C . LEU A 1 84 ? -0.880 10.605 19.912 1.00 94.38 84 LEU A C 1
ATOM 672 O O . LEU A 1 84 ? -1.105 9.562 20.522 1.00 94.38 84 LEU A O 1
ATOM 676 N N . ASN A 1 85 ? -1.625 11.700 20.058 1.00 93.75 85 ASN A N 1
ATOM 677 C CA . ASN A 1 85 ? -2.820 11.749 20.891 1.00 93.75 85 ASN A CA 1
ATOM 678 C C . ASN A 1 85 ? -4.040 11.270 20.080 1.00 93.75 85 ASN A C 1
ATOM 680 O O . ASN A 1 85 ? -4.429 11.965 19.134 1.00 93.75 85 ASN A O 1
ATOM 684 N N . PRO A 1 86 ? -4.678 10.138 20.438 1.00 93.25 86 PRO A N 1
ATOM 685 C CA . PRO A 1 86 ? -5.828 9.614 19.700 1.00 93.25 86 PRO A CA 1
ATOM 686 C C . PRO A 1 86 ? -7.011 10.589 19.628 1.00 93.25 86 PRO A C 1
ATOM 688 O O . PRO A 1 86 ? -7.776 10.545 18.667 1.00 93.25 86 PRO A O 1
ATOM 691 N N . SER A 1 87 ? -7.149 11.513 20.589 1.00 92.88 87 SER A N 1
ATOM 692 C CA . SER A 1 87 ? -8.237 12.501 20.574 1.00 92.88 87 SER A CA 1
ATOM 693 C C . SER A 1 87 ? -8.165 13.455 19.378 1.00 92.88 87 SER A C 1
ATOM 695 O O . SER A 1 87 ? -9.197 13.943 18.921 1.00 92.88 87 SER A O 1
ATOM 697 N N . HIS A 1 88 ? -6.973 13.679 18.815 1.00 94.31 88 HIS A N 1
ATOM 698 C CA . HIS A 1 88 ? -6.797 14.516 17.626 1.00 94.31 88 HIS A CA 1
ATOM 699 C C . HIS A 1 88 ? -7.381 13.863 16.364 1.00 94.31 88 HIS A C 1
ATOM 701 O O . HIS A 1 88 ? -7.640 14.552 15.380 1.00 94.31 88 HIS A O 1
ATOM 707 N N . LEU A 1 89 ? -7.606 12.546 16.391 1.00 96.06 89 LEU A N 1
ATOM 708 C CA . LEU A 1 89 ? -8.113 11.782 15.256 1.00 96.06 89 LEU A CA 1
ATOM 709 C C . LEU A 1 89 ? -9.642 11.691 15.230 1.00 96.06 89 LEU A C 1
ATOM 711 O O . LEU A 1 89 ? -10.188 11.254 14.222 1.00 96.06 89 LEU A O 1
ATOM 715 N N . GLN A 1 90 ? -10.343 12.121 16.289 1.00 93.69 90 GLN A N 1
ATOM 716 C CA . GLN A 1 90 ? -11.803 11.993 16.396 1.00 93.69 90 GLN A CA 1
ATOM 717 C C . GLN A 1 90 ? -12.523 12.524 15.151 1.00 93.69 90 GLN A C 1
ATOM 719 O O . GLN A 1 90 ? -13.404 11.859 14.618 1.00 93.69 90 GLN A O 1
ATOM 724 N N . TYR A 1 91 ? -12.122 13.684 14.629 1.00 95.25 91 TYR A N 1
ATOM 725 C CA . TYR A 1 91 ? -12.778 14.275 13.459 1.00 95.25 91 TYR A CA 1
ATOM 726 C C . TYR A 1 91 ? -12.750 13.375 12.215 1.00 95.25 91 TYR A C 1
ATOM 728 O O . TYR A 1 91 ? -13.641 13.480 11.376 1.00 95.25 91 TYR A O 1
ATOM 736 N N . LEU A 1 92 ? -11.782 12.459 12.099 1.00 96.81 92 LEU A N 1
ATOM 737 C CA . LEU A 1 92 ? -11.721 11.516 10.981 1.00 96.81 92 LEU A CA 1
ATOM 738 C C . LEU A 1 92 ? -12.862 10.489 11.022 1.00 96.81 92 LEU A C 1
ATOM 740 O O . LEU A 1 92 ? -13.299 10.050 9.955 1.00 96.81 92 LEU A O 1
ATOM 744 N N . ILE A 1 93 ? -13.383 10.153 12.209 1.00 97.38 93 ILE A N 1
ATOM 745 C CA . ILE A 1 93 ? -14.462 9.167 12.399 1.00 97.38 93 ILE A CA 1
ATOM 746 C C . ILE A 1 93 ? -15.748 9.617 11.693 1.00 97.38 93 ILE A C 1
ATOM 748 O O . ILE A 1 93 ? -16.391 8.816 11.022 1.00 97.38 93 ILE A O 1
ATOM 752 N N . ASP A 1 94 ? -16.093 10.900 11.776 1.00 97.06 94 ASP A N 1
ATOM 753 C CA . ASP A 1 94 ? -17.312 11.446 11.156 1.00 97.06 94 ASP A CA 1
ATOM 754 C C . ASP A 1 94 ? -17.042 12.203 9.844 1.00 97.06 94 ASP A C 1
ATOM 756 O O . ASP A 1 94 ? -17.956 12.747 9.228 1.00 97.06 94 ASP A O 1
ATOM 760 N N . SER A 1 95 ? -15.786 12.234 9.391 1.00 97.88 95 SER A N 1
ATOM 761 C CA . SER A 1 95 ? -15.413 12.834 8.108 1.00 97.88 95 SER A CA 1
ATOM 762 C C . SER A 1 95 ? -15.873 11.990 6.905 1.00 97.88 95 SER A C 1
ATOM 764 O O . SER A 1 95 ? -16.136 10.792 7.063 1.00 97.88 95 SER A O 1
ATOM 766 N N . PRO A 1 96 ? -15.861 12.557 5.682 1.00 98.06 96 PRO A N 1
ATOM 767 C CA . PRO A 1 96 ? -16.113 11.813 4.444 1.00 98.06 96 PRO A CA 1
ATOM 768 C C . PRO A 1 96 ? -15.087 10.717 4.117 1.00 98.06 96 PRO A C 1
ATOM 770 O O . PRO A 1 96 ? -15.311 9.958 3.183 1.00 98.06 96 PRO A O 1
ATOM 773 N N . ILE A 1 97 ? -13.971 10.618 4.855 1.00 98.44 97 ILE A N 1
ATOM 774 C CA . ILE A 1 97 ? -12.928 9.611 4.616 1.00 98.44 97 ILE A CA 1
ATOM 775 C C . ILE A 1 97 ? -13.518 8.198 4.664 1.00 98.44 97 ILE A C 1
ATOM 777 O O . ILE A 1 97 ? -14.151 7.816 5.645 1.00 98.44 97 ILE A O 1
ATOM 781 N N . GLN A 1 98 ? -13.272 7.400 3.633 1.00 98.56 98 GLN A N 1
ATOM 782 C CA . GLN A 1 98 ? -13.767 6.028 3.509 1.00 98.56 98 GLN A CA 1
ATOM 783 C C . GLN A 1 98 ? -12.689 4.989 3.816 1.00 98.56 98 GLN A C 1
ATOM 785 O O . GLN A 1 98 ? -13.020 3.899 4.279 1.00 98.56 98 GLN A O 1
ATOM 790 N N . ALA A 1 99 ? -11.406 5.317 3.622 1.00 98.69 99 ALA A N 1
ATOM 791 C CA . ALA A 1 99 ? -10.309 4.445 4.030 1.00 98.69 99 ALA A CA 1
ATOM 792 C C . ALA A 1 99 ? -9.183 5.177 4.762 1.00 98.69 99 ALA A C 1
ATOM 794 O O . ALA A 1 99 ? -8.819 6.303 4.431 1.00 98.69 99 ALA A O 1
ATOM 795 N N . ILE A 1 100 ? -8.602 4.499 5.746 1.00 98.81 100 ILE A N 1
ATOM 796 C CA . ILE A 1 100 ? -7.445 4.953 6.508 1.00 98.81 100 ILE A CA 1
ATOM 797 C C . ILE A 1 100 ? -6.320 3.938 6.300 1.00 98.81 100 ILE A C 1
ATOM 799 O O . ILE A 1 100 ? -6.447 2.771 6.671 1.00 98.81 100 ILE A O 1
ATOM 803 N N . LEU A 1 101 ? -5.215 4.384 5.708 1.00 98.81 101 LEU A N 1
ATOM 804 C CA . LEU A 1 101 ? -3.972 3.624 5.608 1.00 98.81 101 LEU A CA 1
ATOM 805 C C . LEU A 1 101 ? -3.072 4.002 6.777 1.00 98.81 101 LEU A C 1
ATOM 807 O O . LEU A 1 101 ? -2.603 5.133 6.865 1.00 98.81 101 LEU A O 1
ATOM 811 N N . VAL A 1 102 ? -2.839 3.063 7.682 1.00 98.75 102 VAL A N 1
ATOM 812 C CA . VAL A 1 102 ? -2.019 3.276 8.872 1.00 98.75 102 VAL A CA 1
ATOM 813 C C . VAL A 1 102 ? -0.594 2.809 8.595 1.00 98.75 102 VAL A C 1
ATOM 815 O O . VAL A 1 102 ? -0.383 1.650 8.247 1.00 98.75 102 VAL A O 1
ATOM 818 N N . GLU A 1 103 ? 0.394 3.681 8.788 1.00 98.44 103 GLU A N 1
ATOM 819 C CA . GLU A 1 103 ? 1.803 3.280 8.860 1.00 98.44 103 GLU A CA 1
ATOM 820 C C . GLU A 1 103 ? 2.154 2.942 10.316 1.00 98.44 103 GLU A C 1
ATOM 822 O O . GLU A 1 103 ? 2.451 3.827 11.131 1.00 98.44 103 GLU A O 1
ATOM 827 N N . GLY A 1 104 ? 2.102 1.652 10.647 1.00 97.38 104 GLY A N 1
ATOM 828 C CA . GLY A 1 104 ? 2.443 1.105 11.958 1.00 97.38 104 GLY A CA 1
ATOM 829 C C . GLY A 1 104 ? 3.932 0.800 12.129 1.00 97.38 104 GLY A C 1
ATOM 830 O O . GLY A 1 104 ? 4.727 0.833 11.18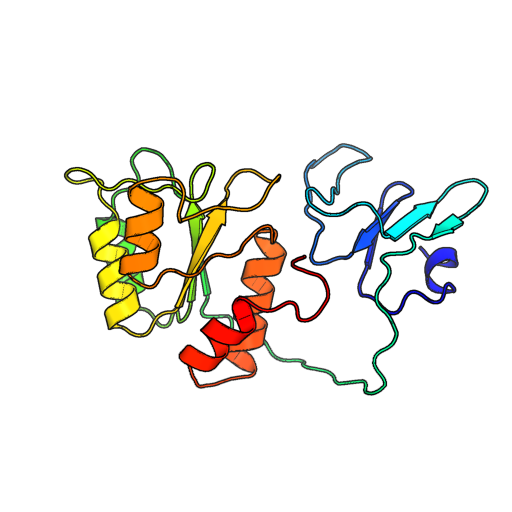9 1.00 97.38 104 GLY A O 1
ATOM 831 N N . PHE A 1 105 ? 4.331 0.473 13.357 1.00 96.94 105 PHE A N 1
ATOM 832 C CA . PHE A 1 105 ? 5.728 0.176 13.675 1.00 96.94 105 PHE A CA 1
ATOM 833 C C . PHE A 1 105 ? 6.088 -1.281 13.364 1.00 96.94 105 PHE A C 1
ATOM 835 O O . PHE A 1 105 ? 5.384 -2.203 13.785 1.00 96.94 105 PHE A O 1
ATOM 842 N N . GLY A 1 106 ? 7.232 -1.515 12.715 1.00 95.31 106 GLY A N 1
ATOM 843 C CA . GLY A 1 106 ? 7.760 -2.863 12.476 1.00 95.31 106 GLY A CA 1
ATOM 844 C C . GLY A 1 106 ? 6.739 -3.763 11.779 1.00 95.31 106 GLY A C 1
ATOM 845 O O . GLY A 1 106 ? 6.238 -3.419 10.717 1.00 95.31 106 GLY A O 1
ATOM 846 N N . ALA A 1 107 ? 6.369 -4.883 12.400 1.00 95.00 107 ALA A N 1
ATOM 847 C CA . ALA A 1 107 ? 5.414 -5.846 11.840 1.00 95.00 107 ALA A CA 1
ATOM 848 C C . ALA A 1 107 ? 3.933 -5.380 11.832 1.00 95.00 107 ALA A C 1
ATOM 850 O O . ALA A 1 107 ? 3.046 -6.221 11.728 1.00 95.00 107 ALA A O 1
ATOM 851 N N . GLY A 1 108 ? 3.656 -4.076 11.958 1.00 95.00 108 GLY A N 1
ATOM 852 C CA . GLY A 1 108 ? 2.297 -3.513 12.020 1.00 95.00 108 GLY A CA 1
ATOM 853 C C . GLY A 1 108 ? 1.790 -3.258 13.444 1.00 95.00 108 GLY A C 1
ATOM 854 O O . GLY A 1 108 ? 0.595 -3.363 13.709 1.00 95.00 108 GLY A O 1
ATOM 855 N N . ASN A 1 109 ? 2.693 -2.950 14.379 1.00 96.31 109 ASN A N 1
ATOM 856 C CA . ASN A 1 109 ? 2.346 -2.674 15.772 1.00 96.31 109 ASN A CA 1
ATOM 857 C C . ASN A 1 109 ? 1.852 -1.236 15.980 1.00 96.31 109 ASN A C 1
ATOM 859 O O . ASN A 1 109 ? 2.317 -0.299 15.324 1.00 96.31 109 ASN A O 1
ATOM 863 N N . PHE A 1 110 ? 0.988 -1.055 16.979 1.00 96.56 110 PHE A N 1
ATOM 864 C CA . PHE A 1 110 ? 0.484 0.248 17.415 1.00 96.56 110 PHE A CA 1
ATOM 865 C C . PHE A 1 110 ? 0.336 0.317 18.947 1.00 96.56 110 PHE A C 1
ATOM 867 O O . PHE A 1 110 ? 0.319 -0.723 19.610 1.00 96.56 110 PHE A O 1
ATOM 874 N N . PRO A 1 111 ? 0.257 1.523 19.543 1.00 95.38 111 PRO A N 1
ATOM 875 C CA . PRO A 1 111 ? 0.063 1.673 20.983 1.00 95.38 111 PRO A CA 1
ATOM 876 C C . PRO A 1 111 ? -1.314 1.164 21.433 1.00 95.38 111 PRO A C 1
ATOM 878 O O . PRO A 1 111 ? -2.337 1.596 20.906 1.00 95.38 111 PRO A O 1
ATOM 881 N N . ILE A 1 112 ? -1.330 0.286 22.441 1.00 94.88 112 ILE A N 1
ATOM 882 C CA . ILE A 1 112 ? -2.553 -0.341 22.989 1.00 94.88 112 ILE A CA 1
ATOM 883 C C . ILE A 1 112 ? -2.762 -0.075 24.488 1.00 94.88 112 ILE A C 1
ATOM 885 O O . ILE A 1 112 ? -3.653 -0.648 25.104 1.00 94.88 112 ILE A O 1
ATOM 889 N N . LYS A 1 113 ? -1.919 0.757 25.111 1.00 90.38 113 LYS A N 1
ATOM 890 C CA . LYS A 1 113 ? -1.919 0.976 26.566 1.00 90.38 113 LYS A CA 1
ATOM 891 C C . LYS A 1 113 ? -2.274 2.413 26.928 1.00 90.38 113 LYS A C 1
ATOM 893 O O . LYS A 1 113 ? -1.854 3.349 26.250 1.00 90.38 113 LYS A O 1
ATOM 898 N N . GLU A 1 114 ? -2.969 2.548 28.056 1.00 87.31 114 GLU A N 1
ATOM 899 C CA . GLU A 1 114 ? -3.253 3.821 28.729 1.00 87.31 114 GLU A CA 1
ATOM 900 C C . GLU A 1 114 ? -3.929 4.857 27.808 1.00 87.31 114 GLU A C 1
ATOM 902 O O . GLU A 1 114 ? -4.615 4.505 26.847 1.00 87.31 114 GLU A O 1
ATOM 907 N N . SER A 1 115 ? -3.752 6.148 28.099 1.00 86.19 115 SER A N 1
ATOM 908 C CA . SER A 1 115 ? -4.326 7.264 27.338 1.00 86.19 115 SER A CA 1
ATOM 909 C C . SER A 1 115 ? -3.801 7.391 25.905 1.00 86.19 115 SER A C 1
ATOM 911 O O . SER A 1 115 ? -4.323 8.195 25.139 1.00 86.19 115 SER A O 1
ATOM 913 N N . TYR A 1 116 ? -2.768 6.629 25.541 1.00 88.25 116 TYR A N 1
ATOM 914 C CA . TYR A 1 116 ? -2.177 6.633 24.203 1.00 88.25 116 TYR A CA 1
ATOM 915 C C . TYR A 1 116 ? -2.686 5.489 23.322 1.00 88.25 116 TYR A C 1
ATOM 917 O O . TYR A 1 116 ? -2.282 5.403 22.163 1.00 88.25 116 TYR A O 1
ATOM 925 N N . SER A 1 117 ? -3.554 4.612 23.841 1.00 95.12 117 SER A N 1
ATOM 926 C CA . SER A 1 117 ? -4.146 3.544 23.038 1.00 95.12 117 SER A CA 1
ATOM 927 C C . SER A 1 117 ? -4.961 4.118 21.880 1.00 95.12 117 SER A C 1
ATOM 929 O O . SER A 1 117 ? -5.903 4.883 22.089 1.00 95.12 117 SER A O 1
ATOM 931 N N . ILE A 1 118 ? -4.627 3.719 20.652 1.00 96.31 118 ILE A N 1
ATOM 932 C CA . ILE A 1 118 ? -5.371 4.113 19.444 1.00 96.31 118 ILE A CA 1
ATOM 933 C C . ILE A 1 118 ? -6.503 3.125 19.105 1.00 96.31 118 ILE A C 1
ATOM 935 O O . ILE A 1 118 ? -7.276 3.344 18.176 1.00 96.31 118 ILE A O 1
ATOM 939 N N . GLU A 1 119 ? -6.654 2.056 19.888 1.00 96.25 119 GLU A N 1
ATOM 940 C CA . GLU A 1 119 ? -7.670 1.021 19.676 1.00 96.25 119 GLU A CA 1
ATOM 941 C C . GLU A 1 119 ? -9.084 1.595 19.520 1.00 96.25 119 GLU A C 1
ATOM 943 O O . GLU A 1 119 ? -9.794 1.230 18.583 1.00 96.25 119 GLU A O 1
ATOM 948 N N . HIS A 1 120 ? -9.492 2.504 20.413 1.00 95.81 120 HIS A N 1
ATOM 949 C CA . HIS A 1 120 ? -10.844 3.064 20.383 1.00 95.81 120 HIS A CA 1
ATOM 950 C C . HIS A 1 120 ? -11.126 3.790 19.064 1.00 95.81 120 HIS A C 1
ATOM 952 O O . HIS A 1 120 ? -12.184 3.604 18.475 1.00 95.81 120 HIS A O 1
ATOM 958 N N . PHE A 1 121 ? -10.153 4.551 18.557 1.00 97.69 121 PHE A N 1
ATOM 959 C CA . PHE A 1 121 ? -10.271 5.214 17.262 1.00 97.69 121 PHE A CA 1
ATOM 960 C C . PHE A 1 121 ? -10.485 4.204 16.127 1.00 97.69 121 PHE A C 1
ATOM 962 O O . PHE A 1 121 ? -11.363 4.406 15.287 1.00 97.69 121 PHE A O 1
ATOM 969 N N . PHE A 1 122 ? -9.730 3.100 16.115 1.00 98.19 122 PHE A N 1
ATOM 970 C CA . PHE A 1 122 ? -9.895 2.065 15.094 1.00 98.19 122 PHE A CA 1
ATOM 971 C C . PHE A 1 122 ? -11.258 1.385 15.169 1.00 98.19 122 PHE A C 1
ATOM 973 O O . PHE A 1 122 ? -11.915 1.265 14.138 1.00 98.19 122 PHE A O 1
ATOM 980 N N . ARG A 1 123 ? -11.721 1.007 16.366 1.00 98.31 123 ARG A N 1
ATOM 981 C CA . ARG A 1 123 ? -13.061 0.424 16.544 1.00 98.31 123 ARG A CA 1
ATOM 982 C C . ARG A 1 123 ? -14.148 1.365 16.029 1.00 98.31 123 ARG A C 1
ATOM 984 O O . ARG A 1 123 ? -14.950 0.948 15.201 1.00 98.31 123 ARG A O 1
ATOM 991 N N . SER A 1 124 ? -14.094 2.641 16.404 1.00 98.38 124 SER A N 1
ATOM 992 C CA . SER A 1 124 ? -15.050 3.650 15.937 1.00 98.38 124 SER A CA 1
ATOM 993 C C . SER A 1 124 ? -15.017 3.847 14.415 1.00 98.38 124 SER A C 1
ATOM 995 O O . SER A 1 124 ? -16.057 4.066 13.799 1.00 98.38 124 SER A O 1
ATOM 997 N N . CYS A 1 125 ? -13.846 3.742 13.776 1.00 98.50 125 CYS A N 1
ATOM 998 C CA . CYS A 1 125 ? -13.748 3.780 12.313 1.00 98.50 125 CYS A CA 1
ATOM 999 C C . CYS A 1 125 ? -14.436 2.574 11.661 1.00 98.50 125 CYS A C 1
ATOM 1001 O O . CYS A 1 125 ? -15.186 2.751 10.703 1.00 98.50 125 CYS A O 1
ATOM 1003 N N . ILE A 1 126 ? -14.208 1.367 12.186 1.00 98.12 126 ILE A N 1
ATOM 1004 C CA . ILE A 1 126 ? -14.835 0.141 11.674 1.00 98.12 126 ILE A CA 1
ATOM 1005 C C . ILE A 1 126 ? -16.356 0.167 11.891 1.00 98.12 126 ILE A C 1
ATOM 1007 O O . ILE A 1 126 ? -17.101 -0.193 10.984 1.00 98.12 126 ILE A O 1
ATOM 1011 N N . GLU A 1 127 ? -16.832 0.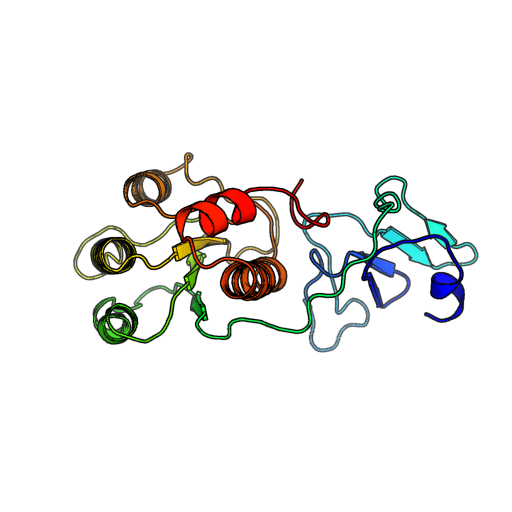658 13.039 1.00 98.00 127 GLU A N 1
ATOM 1012 C CA . GLU A 1 127 ? -18.266 0.850 13.324 1.00 98.00 127 GLU A CA 1
ATOM 1013 C C . GLU A 1 127 ? -18.944 1.828 12.349 1.00 98.00 127 GLU A C 1
ATOM 1015 O O . GLU A 1 127 ? -20.139 1.712 12.079 1.00 98.00 127 GLU A O 1
ATOM 1020 N N . LYS A 1 128 ? -18.181 2.772 11.786 1.00 97.88 128 LYS A N 1
ATOM 1021 C CA . LYS A 1 128 ? -18.621 3.720 10.748 1.00 97.88 128 LYS A CA 1
ATOM 1022 C C . LYS A 1 128 ? -18.418 3.197 9.320 1.00 97.88 128 LYS A C 1
ATOM 1024 O O . LYS A 1 128 ? -18.465 3.986 8.381 1.00 97.88 128 LYS A O 1
ATOM 1029 N N . ASP A 1 129 ? -18.177 1.896 9.166 1.00 97.50 129 ASP A N 1
ATOM 1030 C CA . ASP A 1 129 ? -17.916 1.206 7.896 1.00 97.50 129 ASP A CA 1
ATOM 1031 C C . ASP A 1 129 ? -16.720 1.766 7.100 1.00 97.50 129 ASP A C 1
ATOM 1033 O O . ASP A 1 129 ? -16.634 1.628 5.881 1.00 97.50 129 ASP A O 1
ATOM 1037 N N . LYS A 1 130 ? -15.747 2.385 7.783 1.00 98.50 130 LYS A N 1
ATOM 1038 C CA . LYS A 1 130 ? -14.486 2.788 7.146 1.00 98.50 130 LYS A CA 1
ATOM 1039 C C . LYS A 1 130 ? -13.567 1.581 6.993 1.00 98.50 130 LYS A C 1
ATOM 1041 O O . LYS A 1 130 ? -13.516 0.686 7.840 1.00 98.50 130 LYS A O 1
ATOM 1046 N N . ILE A 1 131 ? -12.772 1.578 5.932 1.00 98.81 131 ILE A N 1
ATOM 1047 C CA . ILE A 1 131 ? -11.730 0.575 5.707 1.00 98.81 131 ILE A CA 1
ATOM 1048 C C . ILE A 1 131 ? -10.463 1.031 6.417 1.00 98.81 131 ILE A C 1
ATOM 1050 O O . ILE A 1 131 ? -9.905 2.069 6.081 1.00 98.81 131 ILE A O 1
ATOM 1054 N N . VAL A 1 132 ? -9.972 0.256 7.378 1.00 98.81 132 VAL A N 1
ATOM 1055 C CA . VAL A 1 132 ? -8.684 0.532 8.024 1.00 98.81 132 VAL A CA 1
ATOM 1056 C C . VAL A 1 132 ? -7.686 -0.524 7.574 1.00 98.81 132 VAL A C 1
ATOM 1058 O O . VAL A 1 132 ? -7.919 -1.721 7.741 1.00 98.81 132 VAL A O 1
ATOM 1061 N N . THR A 1 133 ? -6.581 -0.078 6.987 1.00 98.75 133 THR A N 1
ATOM 1062 C CA . THR A 1 133 ? -5.488 -0.938 6.518 1.00 98.75 133 THR A CA 1
ATOM 1063 C C . THR A 1 133 ? -4.210 -0.615 7.284 1.00 98.75 133 THR A C 1
ATOM 1065 O O . THR A 1 133 ? -4.023 0.523 7.713 1.00 98.75 133 THR A O 1
ATOM 1068 N N . MET A 1 134 ? -3.336 -1.599 7.478 1.00 98.62 134 MET A N 1
ATOM 1069 C CA . MET A 1 134 ? -2.055 -1.424 8.168 1.00 98.62 134 MET A CA 1
ATOM 1070 C C . MET A 1 134 ? -0.901 -1.756 7.225 1.00 98.62 134 MET A C 1
ATOM 1072 O O . MET A 1 134 ? -0.899 -2.813 6.602 1.00 98.62 134 MET A O 1
ATOM 1076 N N . CYS A 1 135 ? 0.103 -0.889 7.167 1.00 97.50 135 CYS A N 1
ATOM 1077 C CA . CYS A 1 135 ? 1.404 -1.124 6.543 1.00 97.50 135 CYS A CA 1
ATOM 1078 C C . CYS A 1 135 ? 2.528 -0.840 7.552 1.00 97.50 135 CYS A C 1
ATOM 1080 O O . CYS A 1 135 ? 2.270 -0.379 8.669 1.00 97.50 135 CYS A O 1
ATOM 1082 N N . SER A 1 136 ? 3.772 -1.142 7.182 1.00 97.31 136 SER A N 1
ATOM 1083 C CA . SER A 1 136 ? 4.937 -0.805 8.001 1.00 97.31 136 SER A CA 1
ATOM 1084 C C . SER A 1 136 ? 5.495 0.564 7.630 1.00 97.31 136 SER A C 1
ATOM 1086 O O . SER A 1 136 ? 5.499 0.950 6.467 1.00 97.31 136 SER A O 1
ATOM 1088 N N . GLN A 1 13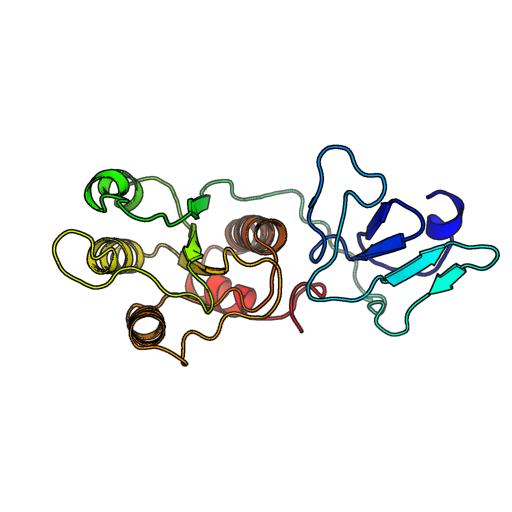7 ? 6.057 1.261 8.615 1.00 97.19 137 GLN A N 1
ATOM 1089 C CA . GLN A 1 137 ? 6.984 2.371 8.372 1.00 97.19 137 GLN A CA 1
ATOM 1090 C C . GLN A 1 137 ? 8.346 1.902 7.842 1.00 97.19 137 GLN A C 1
ATOM 1092 O O . GLN A 1 137 ? 9.109 2.714 7.319 1.00 97.19 137 GLN A O 1
ATOM 1097 N N . ALA A 1 138 ? 8.685 0.622 8.027 1.00 96.06 138 ALA A N 1
ATOM 1098 C CA . ALA A 1 138 ? 9.881 0.039 7.444 1.00 96.06 138 ALA A CA 1
ATOM 1099 C C . ALA A 1 138 ? 9.621 -0.281 5.960 1.00 96.06 138 ALA A C 1
ATOM 1101 O O . ALA A 1 138 ? 8.581 -0.854 5.643 1.00 96.06 138 ALA A O 1
ATOM 1102 N N . PRO A 1 139 ? 10.549 0.063 5.050 1.00 93.69 139 PRO A N 1
ATOM 1103 C CA . PRO A 1 139 ? 10.337 -0.146 3.619 1.00 93.69 139 PRO A CA 1
ATOM 1104 C C . PRO A 1 139 ? 10.448 -1.618 3.196 1.00 93.69 139 PRO A C 1
ATOM 1106 O O . PRO A 1 139 ? 9.872 -1.994 2.181 1.00 93.69 139 PRO A O 1
ATOM 1109 N N . PHE A 1 140 ? 11.189 -2.435 3.947 1.00 96.00 140 PHE A N 1
ATOM 1110 C CA . PHE A 1 140 ? 11.416 -3.850 3.653 1.00 96.00 140 PHE A CA 1
ATOM 1111 C C . PHE A 1 140 ? 10.494 -4.756 4.470 1.00 96.00 140 PHE A C 1
ATOM 1113 O O . PHE A 1 140 ? 10.094 -4.406 5.581 1.00 96.00 140 PHE A O 1
ATOM 1120 N N . ASP A 1 141 ? 10.267 -5.948 3.921 1.00 95.44 141 ASP A N 1
ATOM 1121 C CA . ASP A 1 141 ? 9.475 -7.044 4.471 1.00 95.44 141 ASP A CA 1
ATOM 1122 C C . ASP A 1 141 ? 7.954 -6.813 4.447 1.00 95.44 141 ASP A C 1
ATOM 1124 O O . ASP A 1 141 ? 7.440 -5.741 4.124 1.00 95.44 141 ASP A O 1
ATOM 1128 N N . ALA A 1 142 ? 7.217 -7.880 4.759 1.00 94.19 142 ALA A N 1
ATOM 1129 C CA . ALA A 1 142 ? 5.771 -7.854 4.932 1.00 94.19 142 ALA A CA 1
ATOM 1130 C C . ALA A 1 142 ? 5.410 -7.633 6.404 1.00 94.19 142 ALA A C 1
ATOM 1132 O O . ALA A 1 142 ? 6.064 -8.172 7.304 1.00 94.19 142 ALA A O 1
ATOM 1133 N N . ILE A 1 143 ? 4.314 -6.919 6.663 1.00 94.88 143 ILE A N 1
ATOM 1134 C CA . ILE A 1 143 ? 3.732 -6.928 8.007 1.00 94.88 143 ILE A CA 1
ATOM 1135 C C . ILE A 1 143 ? 3.122 -8.299 8.338 1.00 94.88 143 ILE A C 1
ATOM 1137 O O . ILE A 1 143 ? 2.545 -8.971 7.483 1.00 94.88 143 ILE A O 1
ATOM 1141 N N . ASP A 1 144 ? 3.197 -8.678 9.613 1.00 94.88 144 ASP A N 1
ATOM 1142 C CA . ASP A 1 144 ? 2.581 -9.888 10.158 1.00 94.88 144 ASP A CA 1
ATOM 1143 C C . ASP A 1 144 ? 1.802 -9.515 11.419 1.00 94.88 144 ASP A C 1
ATOM 1145 O O . ASP A 1 144 ? 2.337 -9.469 12.534 1.00 94.88 144 ASP A O 1
ATOM 1149 N N . LEU A 1 145 ? 0.512 -9.241 11.223 1.00 95.56 145 LEU A N 1
ATOM 1150 C CA . LEU A 1 145 ? -0.391 -8.880 12.309 1.00 95.56 145 LEU A CA 1
ATOM 1151 C C . LEU A 1 145 ? -0.621 -10.051 13.280 1.00 95.56 145 LEU A C 1
ATOM 1153 O O . LEU A 1 145 ? -0.963 -9.823 14.432 1.00 95.56 145 LEU A O 1
ATOM 1157 N N . GLY A 1 146 ? -0.366 -11.305 12.899 1.00 95.12 146 GLY A N 1
ATOM 1158 C CA . GLY A 1 146 ? -0.490 -12.439 13.822 1.00 95.12 146 GLY A CA 1
ATOM 1159 C C . GLY A 1 146 ? 0.612 -12.483 14.889 1.00 95.12 146 GLY A C 1
ATOM 1160 O O . GLY A 1 146 ? 0.418 -13.045 15.976 1.00 95.12 146 GLY A O 1
ATOM 1161 N N . LYS A 1 147 ? 1.765 -11.865 14.607 1.00 92.25 147 LYS A N 1
ATOM 1162 C CA . LYS A 1 147 ? 3.009 -12.039 15.371 1.00 92.25 147 LYS A CA 1
ATOM 1163 C C . LYS A 1 147 ? 2.940 -11.513 16.804 1.00 92.25 147 LYS A C 1
ATOM 1165 O O . LYS A 1 147 ? 3.366 -12.190 17.741 1.00 92.25 147 LYS A O 1
ATOM 1170 N N . TYR A 1 148 ? 2.388 -10.319 16.998 1.00 94.88 148 TYR A N 1
ATOM 1171 C CA . TYR A 1 148 ? 2.391 -9.619 18.287 1.00 94.88 148 TYR A CA 1
ATOM 1172 C C . TYR A 1 148 ? 0.977 -9.305 18.774 1.00 94.88 148 TYR A C 1
ATOM 1174 O O . TYR A 1 148 ? 0.024 -9.313 18.005 1.00 94.88 148 TYR A O 1
ATOM 1182 N N . GLU A 1 149 ? 0.849 -9.010 20.070 1.00 95.62 149 GLU A N 1
ATOM 1183 C CA . GLU A 1 149 ? -0.436 -8.710 20.716 1.00 95.62 149 GLU A CA 1
ATOM 1184 C C . GLU A 1 149 ? -1.195 -7.578 20.014 1.00 95.62 149 GLU A C 1
ATOM 1186 O O . GLU A 1 149 ? -2.351 -7.767 19.651 1.00 95.62 149 GLU A O 1
ATOM 1191 N N . SER A 1 150 ? -0.532 -6.444 19.750 1.00 95.38 150 SER A N 1
ATOM 1192 C CA . SER A 1 150 ? -1.187 -5.318 19.073 1.00 95.38 150 SER A CA 1
ATOM 1193 C C . SER A 1 150 ? -1.641 -5.668 17.652 1.00 95.38 150 SER A C 1
ATOM 1195 O O . SER A 1 150 ? -2.735 -5.289 17.255 1.00 95.38 150 SER A O 1
ATOM 1197 N N . GLY A 1 151 ? -0.868 -6.467 16.912 1.00 95.25 151 GLY A N 1
ATOM 1198 C CA . GLY A 1 151 ? -1.272 -6.938 15.589 1.00 95.25 151 GLY A CA 1
ATOM 1199 C C . GLY A 1 151 ? -2.506 -7.847 15.637 1.00 95.25 151 GLY A C 1
ATOM 1200 O O . GLY A 1 151 ? -3.431 -7.671 14.846 1.00 95.25 151 GLY A O 1
ATOM 1201 N N . ARG A 1 152 ? -2.566 -8.784 16.595 1.00 97.31 152 ARG A N 1
ATOM 1202 C CA . ARG A 1 152 ? -3.732 -9.670 16.756 1.00 97.31 152 ARG A CA 1
ATOM 1203 C C . ARG A 1 152 ? -4.975 -8.872 17.118 1.00 97.31 152 ARG A C 1
ATOM 1205 O O . ARG A 1 152 ? -6.025 -9.087 16.530 1.00 97.31 152 ARG A O 1
ATOM 1212 N N . LEU A 1 153 ? -4.816 -7.879 17.989 1.00 97.81 153 LEU A N 1
ATOM 1213 C CA . LEU A 1 153 ? -5.875 -6.929 18.292 1.00 97.81 153 LEU A CA 1
ATOM 1214 C C . LEU A 1 153 ? -6.327 -6.150 17.041 1.00 97.81 153 LEU A C 1
ATOM 1216 O O . LEU A 1 153 ? -7.521 -5.944 16.862 1.00 97.81 153 LEU A O 1
ATOM 1220 N N . ALA A 1 154 ? -5.410 -5.750 16.151 1.00 97.88 154 ALA A N 1
ATOM 1221 C CA . ALA A 1 154 ? -5.767 -5.153 14.859 1.00 97.88 154 ALA A CA 1
ATOM 1222 C C . ALA A 1 154 ? -6.679 -6.074 14.033 1.00 97.88 154 ALA A C 1
ATOM 1224 O O . ALA A 1 154 ? -7.712 -5.621 13.537 1.00 97.88 154 ALA A O 1
ATOM 1225 N N . LEU A 1 155 ? -6.315 -7.355 13.909 1.00 97.31 155 LEU A N 1
ATOM 1226 C CA . LEU A 1 155 ? -7.122 -8.348 13.194 1.00 97.31 155 LEU A CA 1
ATOM 1227 C C . LEU A 1 155 ? -8.506 -8.505 13.833 1.00 97.31 155 LEU A C 1
ATOM 1229 O O . LEU A 1 155 ? -9.505 -8.464 13.119 1.00 97.31 155 LEU A O 1
ATOM 1233 N N . ASP A 1 156 ? -8.569 -8.594 15.163 1.00 97.88 156 ASP A N 1
ATOM 1234 C CA . ASP A 1 156 ? -9.824 -8.722 15.916 1.00 97.88 156 ASP A CA 1
ATOM 1235 C C . ASP A 1 156 ? -10.741 -7.497 15.749 1.00 97.88 156 ASP A C 1
ATOM 1237 O O . ASP A 1 156 ? -11.965 -7.620 15.783 1.00 97.88 156 ASP A O 1
ATOM 1241 N N . ILE A 1 157 ? -10.169 -6.302 15.565 1.00 98.06 157 ILE A N 1
ATOM 1242 C CA . ILE A 1 157 ? -10.921 -5.071 15.268 1.00 98.06 157 ILE A CA 1
ATOM 1243 C C . ILE A 1 157 ? -11.450 -5.073 13.824 1.00 98.06 157 ILE A C 1
ATOM 1245 O O . ILE A 1 157 ? -12.449 -4.414 13.545 1.00 98.06 157 ILE A O 1
ATOM 1249 N N . GLY A 1 158 ? -10.811 -5.807 12.910 1.00 98.06 158 GLY A N 1
ATOM 1250 C CA . GLY A 1 158 ? -11.135 -5.819 11.480 1.00 98.06 158 GLY A CA 1
ATOM 1251 C C . GLY A 1 158 ? -10.204 -4.959 10.618 1.00 98.06 158 GLY A C 1
ATOM 1252 O O . GLY A 1 158 ? -10.581 -4.581 9.506 1.00 98.06 158 GLY A O 1
ATOM 1253 N N . ILE A 1 159 ? -9.003 -4.638 11.113 1.00 98.50 159 ILE A N 1
ATOM 1254 C CA . ILE A 1 159 ? -7.946 -3.991 10.326 1.00 98.50 159 ILE A CA 1
ATOM 1255 C C . ILE A 1 159 ? -7.340 -5.018 9.368 1.00 98.50 159 ILE A C 1
ATOM 1257 O O . ILE A 1 159 ? -6.957 -6.114 9.779 1.00 98.50 159 ILE A O 1
ATOM 1261 N N . ILE A 1 160 ? -7.213 -4.650 8.093 1.00 98.00 160 ILE A N 1
ATOM 1262 C CA . ILE A 1 160 ? -6.654 -5.531 7.060 1.00 98.00 160 ILE A CA 1
ATOM 1263 C C . ILE A 1 160 ? -5.174 -5.237 6.801 1.00 98.00 160 ILE A C 1
ATOM 1265 O O . ILE A 1 160 ? -4.713 -4.096 6.869 1.00 98.00 160 ILE A O 1
ATOM 1269 N N . SER A 1 161 ? -4.418 -6.286 6.490 1.00 97.88 161 SER A N 1
ATOM 1270 C CA . SER A 1 161 ? -2.987 -6.183 6.214 1.00 97.88 161 SER A CA 1
ATOM 1271 C C . SER A 1 161 ? -2.721 -5.668 4.796 1.00 97.88 161 SER A C 1
ATOM 1273 O O . SER A 1 161 ? -3.268 -6.202 3.831 1.00 97.88 161 SER A O 1
ATOM 1275 N N . SER A 1 162 ? -1.827 -4.686 4.659 1.00 97.75 162 SER A N 1
ATOM 1276 C CA . SER A 1 162 ? -1.246 -4.264 3.373 1.00 97.75 162 SER A CA 1
ATOM 1277 C C . SER A 1 162 ? -0.115 -5.185 2.897 1.00 97.75 162 SER A C 1
ATOM 1279 O O . SER A 1 162 ? 0.456 -4.951 1.834 1.00 97.75 162 SER A O 1
ATOM 1281 N N . LYS A 1 163 ? 0.207 -6.237 3.665 1.00 97.00 163 LYS A N 1
ATOM 1282 C CA . LYS A 1 163 ? 1.303 -7.179 3.401 1.00 97.00 163 LYS A CA 1
ATOM 1283 C C . LYS A 1 163 ? 2.628 -6.428 3.205 1.00 97.00 163 LYS A C 1
ATOM 1285 O O . LYS A 1 163 ? 3.049 -5.722 4.119 1.00 97.00 163 LYS A O 1
ATOM 1290 N N . GLU A 1 164 ? 3.281 -6.582 2.060 1.00 97.00 164 GLU A N 1
ATOM 1291 C CA . GLU A 1 164 ? 4.542 -5.932 1.695 1.00 97.00 164 GLU A CA 1
ATOM 1292 C C . GLU A 1 164 ? 4.386 -4.822 0.637 1.00 97.00 164 GLU A C 1
ATOM 1294 O O . GLU A 1 164 ? 5.375 -4.399 0.026 1.00 97.00 164 GLU A O 1
ATOM 1299 N N . MET A 1 165 ? 3.155 -4.349 0.395 1.00 98.31 165 MET A N 1
ATOM 1300 C CA . MET A 1 165 ? 2.920 -3.185 -0.466 1.00 98.31 165 MET A CA 1
ATOM 1301 C C . MET A 1 165 ? 3.642 -1.956 0.083 1.00 98.31 165 MET A C 1
ATOM 1303 O O . MET A 1 165 ? 3.671 -1.720 1.292 1.00 98.31 165 MET A O 1
ATOM 1307 N N . THR A 1 166 ? 4.140 -1.113 -0.821 1.00 98.25 166 THR A N 1
ATOM 1308 C CA . THR A 1 166 ? 4.570 0.233 -0.442 1.00 98.25 166 THR A CA 1
ATOM 1309 C C . THR A 1 166 ? 3.358 1.080 -0.026 1.00 98.25 166 THR A C 1
ATOM 1311 O O . THR A 1 166 ? 2.202 0.733 -0.308 1.00 98.25 166 THR A O 1
ATOM 1314 N N . VAL A 1 167 ? 3.603 2.210 0.641 1.00 98.12 167 VAL A N 1
ATOM 1315 C CA . VAL A 1 167 ? 2.538 3.155 1.021 1.00 98.12 167 VAL A CA 1
ATOM 1316 C C . VAL A 1 167 ? 1.842 3.699 -0.230 1.00 98.12 167 VAL A C 1
ATOM 1318 O O . VAL A 1 167 ? 0.618 3.792 -0.264 1.00 98.12 167 VAL A O 1
ATOM 1321 N N . GLU A 1 168 ? 2.604 3.985 -1.286 1.00 98.31 168 GLU A N 1
ATOM 1322 C CA . GLU A 1 168 ? 2.101 4.482 -2.568 1.00 98.31 168 GLU A CA 1
ATOM 1323 C C . GLU A 1 168 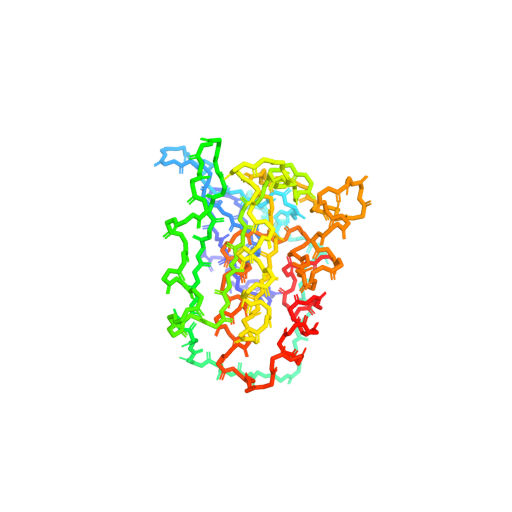? 1.184 3.458 -3.245 1.00 98.31 168 GLU A C 1
ATOM 1325 O O . GLU A 1 168 ? 0.087 3.805 -3.691 1.00 98.31 168 GLU A O 1
ATOM 1330 N N . ALA A 1 169 ? 1.595 2.187 -3.283 1.00 98.50 169 ALA A N 1
ATOM 1331 C CA . ALA A 1 169 ? 0.796 1.105 -3.851 1.00 98.50 169 ALA A CA 1
ATOM 1332 C C . ALA A 1 169 ? -0.481 0.861 -3.038 1.00 98.50 169 ALA A C 1
ATOM 1334 O O . ALA A 1 169 ? -1.566 0.769 -3.606 1.00 98.50 169 ALA A O 1
ATOM 1335 N N . SER A 1 170 ? -0.368 0.837 -1.709 1.00 98.44 170 SER A N 1
ATOM 1336 C CA . SER A 1 170 ? -1.508 0.675 -0.799 1.00 98.44 170 SER A CA 1
ATOM 1337 C C . SER A 1 170 ? -2.531 1.803 -0.967 1.00 98.44 170 SER A C 1
ATOM 1339 O O . SER A 1 170 ? -3.722 1.545 -1.148 1.00 98.44 170 SER A O 1
ATOM 1341 N N . ALA A 1 171 ? -2.071 3.058 -0.962 1.00 98.56 171 ALA A N 1
ATOM 1342 C CA . ALA A 1 171 ? -2.925 4.231 -1.108 1.00 98.56 171 ALA A CA 1
ATOM 1343 C C . ALA A 1 171 ? -3.627 4.243 -2.471 1.00 98.56 171 ALA A C 1
ATOM 1345 O O . ALA A 1 171 ? -4.852 4.316 -2.534 1.00 98.56 171 ALA A O 1
ATOM 1346 N N . THR A 1 172 ? -2.876 4.091 -3.564 1.00 98.31 172 THR A N 1
ATOM 1347 C CA . THR A 1 172 ? -3.448 4.108 -4.922 1.00 98.31 172 THR A CA 1
ATOM 1348 C C . THR A 1 172 ? -4.387 2.930 -5.179 1.00 98.31 172 THR A C 1
ATOM 1350 O O . THR A 1 172 ? -5.412 3.103 -5.840 1.00 98.31 172 THR A O 1
ATOM 1353 N N . LYS A 1 173 ? -4.113 1.754 -4.600 1.00 98.62 173 LYS A N 1
ATOM 1354 C CA . LYS A 1 173 ? -5.019 0.602 -4.661 1.00 98.62 173 LYS A CA 1
ATOM 1355 C C . LYS A 1 173 ? -6.332 0.864 -3.926 1.00 98.62 173 LYS A C 1
ATOM 1357 O O . LYS A 1 173 ? -7.384 0.523 -4.460 1.00 98.62 173 LYS A O 1
ATOM 1362 N N . LEU A 1 174 ? -6.299 1.496 -2.749 1.00 98.75 174 LEU A N 1
ATOM 1363 C CA . LEU A 1 174 ? -7.520 1.915 -2.047 1.00 98.75 174 LEU A CA 1
ATOM 1364 C C . LEU A 1 174 ? -8.312 2.929 -2.874 1.00 98.75 174 LEU A C 1
ATOM 1366 O O . LEU A 1 174 ? -9.510 2.738 -3.062 1.00 98.75 174 LEU A O 1
ATOM 1370 N N . MET A 1 175 ? -7.647 3.955 -3.415 1.00 98.62 175 MET A N 1
ATOM 1371 C CA . MET A 1 175 ? -8.289 4.969 -4.262 1.00 98.62 175 MET A CA 1
ATOM 1372 C C . MET A 1 175 ? -8.982 4.335 -5.473 1.00 98.62 175 MET A C 1
ATOM 1374 O O . MET A 1 175 ? -10.104 4.711 -5.803 1.00 98.62 175 MET A O 1
ATOM 1378 N N . TYR A 1 176 ? -8.321 3.370 -6.122 1.00 98.44 176 TYR A N 1
ATOM 1379 C CA . TYR A 1 176 ? -8.869 2.625 -7.254 1.00 98.44 176 TYR A CA 1
ATOM 1380 C C . TYR A 1 176 ? -10.079 1.780 -6.837 1.00 98.44 176 TYR A C 1
ATOM 1382 O O . TYR A 1 176 ? -11.163 1.930 -7.402 1.00 98.44 176 TYR A O 1
ATOM 1390 N N . LEU A 1 177 ? -9.929 0.924 -5.822 1.00 98.44 177 LEU A N 1
ATOM 1391 C CA . LEU A 1 177 ? -10.987 -0.007 -5.423 1.00 98.44 177 LEU A CA 1
ATOM 1392 C C . LEU A 1 177 ? -12.233 0.715 -4.899 1.00 98.44 177 LEU A C 1
ATOM 1394 O O . LEU A 1 177 ? -13.340 0.316 -5.242 1.00 98.44 177 LEU A O 1
ATOM 1398 N N . LEU A 1 178 ? -12.060 1.800 -4.140 1.00 98.44 178 LEU A N 1
ATOM 1399 C CA . LEU A 1 178 ? -13.160 2.642 -3.653 1.00 98.44 178 LEU A CA 1
ATOM 1400 C C . LEU A 1 178 ? -13.873 3.424 -4.763 1.00 98.44 178 LEU A C 1
ATOM 1402 O O . LEU A 1 178 ? -14.965 3.935 -4.537 1.00 98.44 178 LEU A O 1
ATOM 1406 N N . SER A 1 179 ? -13.253 3.590 -5.934 1.00 97.94 179 SER A N 1
ATOM 1407 C CA . SER A 1 179 ? -13.924 4.169 -7.107 1.00 97.94 179 SER A CA 1
ATOM 1408 C C . SER A 1 179 ? -14.572 3.122 -8.009 1.00 97.94 179 SER A C 1
ATOM 1410 O O . SER A 1 179 ? -15.513 3.443 -8.727 1.00 97.94 179 SER A O 1
ATOM 1412 N N . ALA A 1 180 ? -14.081 1.881 -7.965 1.00 97.44 180 ALA A N 1
ATOM 1413 C CA . ALA A 1 180 ? -14.572 0.777 -8.781 1.00 97.44 180 ALA A CA 1
ATOM 1414 C C . ALA A 1 180 ? -15.707 -0.018 -8.107 1.00 97.44 180 ALA A C 1
ATOM 1416 O O . ALA A 1 180 ? -16.443 -0.735 -8.790 1.00 97.44 180 ALA A O 1
ATOM 1417 N N . HIS A 1 181 ? -15.842 0.071 -6.779 1.00 97.56 181 HIS A N 1
ATOM 1418 C CA . HIS A 1 181 ? -16.773 -0.739 -5.998 1.00 97.56 181 HIS A CA 1
ATOM 1419 C C . HIS A 1 181 ? -17.422 0.054 -4.858 1.00 97.56 181 HIS A C 1
ATOM 1421 O O . HIS A 1 181 ? -16.730 0.656 -4.042 1.00 97.56 181 HIS A O 1
ATOM 1427 N N . ASP A 1 182 ? -18.748 -0.055 -4.739 1.00 94.88 182 ASP A N 1
ATOM 1428 C CA . ASP A 1 182 ? -19.516 0.571 -3.650 1.00 94.88 182 ASP A CA 1
ATOM 1429 C C . ASP A 1 182 ? -19.558 -0.281 -2.368 1.00 94.88 182 ASP A C 1
ATOM 1431 O O . ASP A 1 182 ? -19.874 0.210 -1.287 1.00 94.88 182 ASP A O 1
ATOM 1435 N N . ASN A 1 183 ? -19.283 -1.586 -2.473 1.00 97.06 183 ASN A N 1
ATOM 1436 C CA . ASN A 1 183 ? -19.371 -2.509 -1.346 1.00 97.06 183 ASN A CA 1
ATOM 1437 C C . ASN A 1 183 ? -18.040 -2.600 -0.585 1.00 97.06 183 ASN A C 1
ATOM 1439 O O . ASN A 1 183 ? -17.059 -3.151 -1.090 1.00 97.06 183 ASN A O 1
ATOM 1443 N N . THR A 1 184 ? -18.047 -2.151 0.670 1.00 97.06 184 THR A N 1
ATOM 1444 C CA . THR A 1 184 ? -16.880 -2.136 1.565 1.00 97.06 184 THR A CA 1
ATOM 1445 C C . THR A 1 184 ? -16.214 -3.506 1.709 1.00 97.06 184 THR A C 1
ATOM 1447 O O . THR A 1 184 ? -14.987 -3.600 1.680 1.00 97.06 184 THR A O 1
ATOM 1450 N N . GLN A 1 185 ? -16.992 -4.590 1.817 1.00 97.44 185 GLN A N 1
ATOM 1451 C CA . GLN A 1 185 ? -16.433 -5.940 1.946 1.00 97.44 185 GLN A CA 1
ATOM 1452 C C . GLN A 1 185 ? -15.695 -6.378 0.673 1.00 97.44 185 GLN A C 1
ATOM 1454 O O . GLN A 1 185 ? -14.586 -6.892 0.755 1.00 97.44 185 GLN A O 1
ATOM 1459 N N . THR A 1 186 ? -16.252 -6.083 -0.503 1.00 98.38 186 THR A N 1
ATOM 1460 C CA . THR A 1 186 ? -15.618 -6.365 -1.802 1.00 98.38 186 THR A CA 1
ATOM 1461 C C . THR A 1 186 ? -14.286 -5.629 -1.928 1.00 98.38 186 THR A C 1
ATOM 1463 O O . THR A 1 186 ? -13.297 -6.215 -2.368 1.00 98.38 186 THR A O 1
ATOM 1466 N N . VAL A 1 187 ? -14.228 -4.366 -1.491 1.00 98.62 187 VAL A N 1
ATOM 1467 C CA . VAL A 1 187 ? -12.974 -3.599 -1.454 1.00 98.62 187 VAL A CA 1
ATOM 1468 C C . VAL A 1 187 ? -11.963 -4.253 -0.510 1.00 98.62 187 VAL A C 1
ATOM 1470 O O . VAL A 1 187 ? -10.815 -4.441 -0.909 1.00 98.62 187 VAL A O 1
ATOM 1473 N N . LYS A 1 188 ? -12.370 -4.647 0.706 1.00 98.50 188 LYS A N 1
ATOM 1474 C CA . LYS A 1 188 ? -11.500 -5.341 1.679 1.00 98.50 188 LYS A CA 1
ATOM 1475 C C . LYS A 1 188 ? -10.951 -6.660 1.126 1.00 98.50 188 LYS A C 1
ATOM 1477 O O . LYS A 1 188 ? -9.770 -6.959 1.314 1.00 98.50 188 LYS A O 1
ATOM 1482 N N . ASP A 1 189 ? -11.780 -7.429 0.429 1.00 98.12 189 ASP A N 1
ATOM 1483 C CA . ASP A 1 189 ? -11.392 -8.714 -0.151 1.00 98.12 189 ASP A CA 1
ATOM 1484 C C . ASP A 1 189 ? -10.389 -8.508 -1.294 1.00 98.12 189 ASP A C 1
ATOM 1486 O O . ASP A 1 189 ? -9.285 -9.054 -1.258 1.00 98.12 189 ASP A O 1
ATOM 1490 N N . LEU A 1 190 ? -10.710 -7.642 -2.264 1.00 98.44 190 LEU A N 1
ATOM 1491 C CA . LEU A 1 190 ? -9.833 -7.343 -3.403 1.00 98.44 190 LEU A CA 1
ATOM 1492 C C . LEU A 1 190 ? -8.522 -6.677 -2.976 1.00 98.44 190 LEU A C 1
ATOM 1494 O O . LEU A 1 190 ? -7.471 -6.969 -3.555 1.00 98.44 190 LEU A O 1
ATOM 1498 N N . TYR A 1 191 ? -8.547 -5.835 -1.941 1.00 98.62 191 TYR A N 1
ATOM 1499 C CA . TYR A 1 191 ? -7.349 -5.200 -1.394 1.00 98.62 191 TYR A CA 1
ATOM 1500 C C . TYR A 1 191 ? -6.293 -6.224 -0.962 1.00 98.62 191 TYR A C 1
ATOM 1502 O O . TYR A 1 191 ? -5.098 -6.007 -1.163 1.00 98.62 191 TYR A O 1
ATOM 1510 N N . GLN A 1 192 ? -6.726 -7.375 -0.448 1.00 96.75 192 GLN A N 1
ATOM 1511 C CA . GLN A 1 192 ? -5.837 -8.437 0.023 1.00 96.75 192 GLN A CA 1
ATOM 1512 C C . GLN A 1 192 ? -5.374 -9.397 -1.092 1.00 96.75 192 GLN A C 1
ATOM 1514 O O . GLN A 1 192 ? -4.523 -10.258 -0.841 1.00 96.75 192 GLN A O 1
ATOM 1519 N N . THR A 1 193 ? -5.889 -9.253 -2.318 1.00 97.62 193 THR A N 1
ATOM 1520 C CA . THR A 1 193 ? -5.515 -10.066 -3.495 1.00 97.62 193 THR A CA 1
ATOM 1521 C C . THR A 1 193 ? -4.503 -9.362 -4.393 1.00 97.62 193 THR A C 1
ATOM 1523 O O . THR A 1 193 ? -4.401 -8.144 -4.362 1.00 97.62 193 THR A O 1
ATOM 1526 N N . ASN A 1 194 ? -3.750 -10.119 -5.194 1.00 97.38 194 ASN A N 1
ATOM 1527 C CA . ASN A 1 194 ? -2.783 -9.565 -6.141 1.00 97.38 194 ASN A CA 1
ATOM 1528 C C . ASN A 1 194 ? -3.487 -9.151 -7.446 1.00 97.38 194 ASN A C 1
ATOM 1530 O O . ASN A 1 194 ? -3.963 -10.022 -8.177 1.00 97.38 194 ASN A O 1
ATOM 1534 N N . LEU A 1 195 ? -3.561 -7.851 -7.749 1.00 95.81 195 LEU A N 1
ATOM 1535 C CA . LEU A 1 195 ? -4.251 -7.343 -8.945 1.00 95.81 195 LEU A CA 1
ATOM 1536 C C . LEU A 1 195 ? -3.296 -7.123 -10.129 1.00 95.81 195 LEU A C 1
ATOM 1538 O O . LEU A 1 195 ? -3.624 -7.440 -11.286 1.00 95.81 195 LEU A O 1
ATOM 1542 N N . CYS A 1 196 ? -2.127 -6.552 -9.852 1.00 95.69 196 CYS A N 1
ATOM 1543 C CA . CYS A 1 196 ? -1.136 -6.134 -10.840 1.00 95.69 196 CYS A CA 1
ATOM 1544 C C . CYS A 1 196 ? 0.308 -6.223 -10.315 1.00 95.69 196 CYS A C 1
ATOM 1546 O O . CYS A 1 196 ? 1.175 -5.454 -10.726 1.00 95.69 196 CYS A O 1
ATOM 1548 N N . GLY A 1 197 ? 0.591 -7.193 -9.448 1.00 97.19 197 GLY A N 1
ATOM 1549 C CA . GLY A 1 197 ? 1.941 -7.526 -8.999 1.00 97.19 197 GLY A CA 1
ATOM 1550 C C . GLY A 1 197 ? 2.431 -6.732 -7.791 1.00 97.19 197 GLY A C 1
ATOM 1551 O O . GLY A 1 197 ? 3.630 -6.795 -7.519 1.00 97.19 197 GLY A O 1
ATOM 1552 N N . GLU A 1 198 ? 1.548 -6.015 -7.093 1.00 98.06 198 GLU A N 1
ATOM 1553 C CA . GLU A 1 198 ? 1.819 -5.183 -5.908 1.00 98.06 198 GLU A CA 1
ATOM 1554 C C . GLU A 1 198 ? 2.046 -5.993 -4.621 1.00 98.06 198 GLU A C 1
ATOM 1556 O O . GLU A 1 198 ? 2.676 -5.498 -3.689 1.00 98.06 198 GLU A O 1
ATOM 1561 N N . ILE A 1 199 ? 1.590 -7.248 -4.598 1.00 96.38 199 ILE A N 1
ATOM 1562 C CA . ILE A 1 199 ? 1.879 -8.242 -3.555 1.00 96.38 199 ILE A CA 1
ATOM 1563 C C . ILE A 1 199 ? 2.314 -9.569 -4.189 1.00 96.38 199 ILE A C 1
ATOM 1565 O O . ILE A 1 199 ? 2.065 -9.795 -5.377 1.00 96.38 199 ILE A O 1
ATOM 1569 N N . ASN A 1 200 ? 3.011 -10.407 -3.428 1.00 88.62 200 ASN A N 1
ATOM 1570 C CA . ASN A 1 200 ? 3.463 -11.743 -3.823 1.00 88.62 200 ASN A CA 1
ATOM 1571 C C . ASN A 1 200 ? 2.368 -12.798 -3.625 1.00 88.62 200 ASN A C 1
ATOM 1573 O O . ASN A 1 200 ? 1.581 -12.688 -2.653 1.00 88.62 200 ASN A O 1
#